Protein AF-0000000071012163 (afdb_homodimer)

Organism: NCBI:txid2759526

InterPro domains:
  IPR011033 PRC-barrel-like superfamily [SSF50346] (72-168)
  IPR027275 PRC-barrel domain [PF05239] (82-131)

Structure (mmCIF, N/CA/C/O backbone):
data_AF-0000000071012163-model_v1
#
loop_
_entity.id
_entity.type
_entity.pdbx_description
1 polymer 'PRC-barrel domain-containing protein'
#
loop_
_atom_site.group_PDB
_atom_site.id
_atom_site.type_symbol
_atom_site.label_atom_id
_atom_site.label_alt_id
_atom_site.label_comp_id
_atom_site.label_asym_id
_atom_site.label_entity_id
_atom_site.label_seq_id
_atom_site.pdbx_PDB_ins_code
_atom_site.Cartn_x
_atom_site.Cartn_y
_atom_site.Cartn_z
_atom_site.occupancy
_atom_site.B_iso_or_equiv
_atom_site.auth_seq_id
_atom_site.auth_comp_id
_atom_site.auth_asym_id
_atom_site.auth_atom_id
_atom_site.pdbx_PDB_model_num
ATOM 1 N N . MET A 1 1 ? 13.648 -5.52 -8.547 1 21.72 1 MET A N 1
ATOM 2 C CA . MET A 1 1 ? 12.43 -5.613 -9.336 1 21.72 1 MET A CA 1
ATOM 3 C C . MET A 1 1 ? 11.203 -5.289 -8.492 1 21.72 1 MET A C 1
ATOM 5 O O . MET A 1 1 ? 10.836 -6.059 -7.602 1 21.72 1 MET A O 1
ATOM 9 N N . THR A 1 2 ? 11.094 -4.09 -8.039 1 30.61 2 THR A N 1
ATOM 10 C CA . THR A 1 2 ? 9.906 -3.637 -7.324 1 30.61 2 THR A CA 1
ATOM 11 C C . THR A 1 2 ? 8.648 -4.27 -7.91 1 30.61 2 THR A C 1
ATOM 13 O O . THR A 1 2 ? 8.516 -4.379 -9.133 1 30.61 2 THR A O 1
ATOM 16 N N . ALA A 1 3 ? 8.109 -5.164 -7.426 1 34.97 3 ALA A N 1
ATOM 17 C CA . ALA A 1 3 ? 6.906 -5.738 -8.023 1 34.97 3 ALA A CA 1
ATOM 18 C C . ALA A 1 3 ? 6.246 -4.746 -8.984 1 34.97 3 ALA A C 1
ATOM 20 O O . ALA A 1 3 ? 6.008 -3.592 -8.617 1 34.97 3 ALA A O 1
ATOM 21 N N . ALA A 1 4 ? 6.504 -4.867 -10.172 1 38.09 4 ALA A N 1
ATOM 22 C CA . ALA A 1 4 ? 5.895 -4.094 -11.25 1 38.09 4 ALA A CA 1
ATOM 23 C C . ALA A 1 4 ? 4.445 -3.748 -10.93 1 38.09 4 ALA A C 1
ATOM 25 O O . ALA A 1 4 ? 3.588 -4.633 -10.859 1 38.09 4 ALA A O 1
ATOM 26 N N . ASN A 1 5 ? 4.199 -2.975 -9.953 1 52.41 5 ASN A N 1
ATOM 27 C CA . ASN A 1 5 ? 2.863 -2.4 -9.852 1 52.41 5 ASN A CA 1
ATOM 28 C C . ASN A 1 5 ? 2.281 -2.096 -11.234 1 52.41 5 ASN A C 1
ATOM 30 O O . ASN A 1 5 ? 2.473 -1 -11.766 1 52.41 5 ASN A O 1
ATOM 34 N N . LEU A 1 6 ? 2.221 -3.141 -12.016 1 65.06 6 LEU A N 1
ATOM 35 C CA . LEU A 1 6 ? 1.687 -2.994 -13.367 1 65.06 6 LEU A CA 1
ATOM 36 C C . LEU A 1 6 ? 0.408 -2.164 -13.359 1 65.06 6 LEU A C 1
ATOM 38 O O . LEU A 1 6 ? -0.027 -1.676 -14.406 1 65.06 6 LEU A O 1
ATOM 42 N N . GLY A 1 7 ? -0.017 -1.893 -12.234 1 82.38 7 GLY A N 1
ATOM 43 C CA . GLY A 1 7 ? -1.269 -1.16 -12.125 1 82.38 7 GLY A CA 1
ATOM 44 C C . GLY A 1 7 ? -2.477 -2.064 -11.961 1 82.38 7 GLY A C 1
ATOM 45 O O . GLY A 1 7 ? -2.441 -3.23 -12.359 1 82.38 7 GLY A O 1
ATOM 46 N N . THR A 1 8 ? -3.375 -1.721 -11.391 1 90.62 8 THR A N 1
ATOM 47 C CA . THR A 1 8 ? -4.609 -2.42 -11.055 1 90.62 8 THR A CA 1
ATOM 48 C C . THR A 1 8 ? -5.254 -3.014 -12.305 1 90.62 8 THR A C 1
ATOM 50 O O . THR A 1 8 ? -5.539 -4.211 -12.352 1 90.62 8 THR A O 1
ATOM 53 N N . ARG A 1 9 ? -5.328 -2.379 -13.375 1 92.69 9 ARG A N 1
ATOM 54 C CA . ARG A 1 9 ? -6.074 -2.838 -14.547 1 92.69 9 ARG A CA 1
ATOM 55 C C . ARG A 1 9 ? -5.254 -3.836 -15.359 1 92.69 9 ARG A C 1
ATOM 57 O O . ARG A 1 9 ? -5.805 -4.797 -15.898 1 92.69 9 ARG A O 1
ATOM 64 N N . VAL A 1 10 ? -3.988 -3.623 -15.453 1 92.75 10 VAL A N 1
ATOM 65 C CA . VAL A 1 10 ? -3.127 -4.578 -16.141 1 92.75 10 VAL A CA 1
ATOM 66 C C . VAL A 1 10 ? -3.221 -5.941 -15.461 1 92.75 10 VAL A C 1
ATOM 68 O O . VAL A 1 10 ? -3.371 -6.969 -16.125 1 92.75 10 VAL A O 1
ATOM 71 N N . THR A 1 11 ? -3.18 -5.93 -14.18 1 93.56 11 THR A N 1
ATOM 72 C CA . THR A 1 11 ? -3.318 -7.168 -13.422 1 93.56 11 THR A CA 1
ATOM 73 C C . THR A 1 11 ? -4.66 -7.832 -13.711 1 93.56 11 THR A C 1
ATOM 75 O O . THR A 1 11 ? -4.727 -9.039 -13.945 1 93.56 11 THR A O 1
ATOM 78 N N . GLY A 1 12 ? -5.703 -7.074 -13.727 1 96.19 12 GLY A N 1
ATOM 79 C CA . GLY A 1 12 ? -7.023 -7.605 -14.023 1 96.19 12 GLY A CA 1
ATOM 80 C C . GLY A 1 12 ? -7.121 -8.227 -15.398 1 96.19 12 GLY A C 1
ATOM 81 O O . GLY A 1 12 ? -7.695 -9.305 -15.562 1 96.19 12 GLY A O 1
ATOM 82 N N . TRP A 1 13 ? -6.543 -7.609 -16.375 1 96.88 13 TRP A N 1
ATOM 83 C CA . TRP A 1 13 ? -6.57 -8.125 -17.734 1 96.88 13 TRP A CA 1
ATOM 84 C C . TRP A 1 13 ? -5.75 -9.406 -17.844 1 96.88 13 TRP A C 1
ATOM 86 O O . TRP A 1 13 ? -6.055 -10.281 -18.656 1 96.88 13 TRP A O 1
ATOM 96 N N . GLY A 1 14 ? -4.715 -9.492 -17.031 1 97 14 GLY A N 1
ATOM 97 C CA . GLY A 1 14 ? -4.031 -10.773 -16.938 1 97 14 GLY A CA 1
ATOM 98 C C . GLY A 1 14 ? -4.953 -11.922 -16.578 1 97 14 GLY A C 1
ATOM 99 O O . GLY A 1 14 ? -4.91 -12.977 -17.203 1 97 14 GLY A O 1
ATOM 100 N N . PHE A 1 15 ? -5.785 -11.703 -15.672 1 97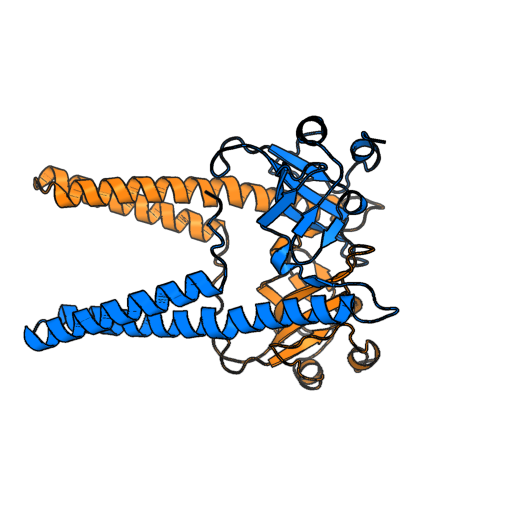.44 15 PHE A N 1
ATOM 101 C CA . PHE A 1 15 ? -6.727 -12.727 -15.242 1 97.44 15 PHE A CA 1
ATOM 102 C C . PHE A 1 15 ? -7.711 -13.055 -16.359 1 97.44 15 PHE A C 1
ATOM 104 O O . PHE A 1 15 ? -8.148 -14.203 -16.484 1 97.44 15 PHE A O 1
ATOM 111 N N . VAL A 1 16 ? -8.047 -12.047 -17.141 1 98.25 16 VAL A N 1
ATOM 112 C CA . VAL A 1 16 ? -8.93 -12.297 -18.281 1 98.25 16 VAL A CA 1
ATOM 113 C C . VAL A 1 16 ? -8.25 -13.258 -19.266 1 98.25 16 VAL A C 1
ATOM 115 O O . VAL A 1 16 ? -8.859 -14.234 -19.703 1 98.25 16 VAL A O 1
ATOM 118 N N . VAL A 1 17 ? -7.004 -13.039 -19.609 1 98.25 17 VAL A N 1
ATOM 119 C CA . VAL A 1 17 ? -6.246 -13.891 -20.516 1 98.25 17 VAL A CA 1
ATOM 120 C C . VAL A 1 17 ? -6.156 -15.305 -19.953 1 98.25 17 VAL A C 1
ATOM 122 O O . VAL A 1 17 ? -6.363 -16.281 -20.672 1 98.25 17 VAL A O 1
ATOM 125 N N . PHE A 1 18 ? -5.91 -15.398 -18.656 1 97.75 18 PHE A N 1
ATOM 126 C CA . PHE A 1 18 ? -5.812 -16.703 -18 1 97.75 18 PHE A CA 1
ATOM 127 C C . PHE A 1 18 ? -7.148 -17.438 -18.062 1 97.75 18 PHE A C 1
ATOM 129 O O . PHE A 1 18 ? -7.188 -18.656 -18.172 1 97.75 18 PHE A O 1
ATOM 136 N N . THR A 1 19 ? -8.172 -16.75 -17.906 1 98.31 19 THR A N 1
ATOM 137 C CA . THR A 1 19 ? -9.5 -17.328 -17.984 1 98.31 19 THR A CA 1
ATOM 138 C C . THR A 1 19 ? -9.758 -17.922 -19.375 1 98.31 19 THR A C 1
ATOM 140 O O . THR A 1 19 ? -10.25 -19.047 -19.484 1 98.31 19 THR A O 1
ATOM 143 N N . ILE A 1 20 ? -9.414 -17.172 -20.406 1 98.19 20 ILE A N 1
ATOM 144 C CA . ILE A 1 20 ? -9.555 -17.656 -21.781 1 98.19 20 ILE A CA 1
ATOM 145 C C . ILE A 1 20 ? -8.75 -18.953 -21.953 1 98.19 20 ILE A C 1
ATOM 147 O O . ILE A 1 20 ? -9.242 -19.922 -22.516 1 98.19 20 ILE A O 1
ATOM 151 N N . GLY A 1 21 ? -7.59 -18.922 -21.359 1 98 21 GLY A N 1
ATOM 152 C CA . GLY A 1 21 ? -6.754 -20.109 -21.422 1 98 21 GLY A CA 1
ATOM 153 C C . GLY A 1 21 ? -7.375 -21.312 -20.719 1 98 21 GLY A C 1
ATOM 154 O O . GLY A 1 21 ? -7.398 -22.406 -21.281 1 98 21 GLY A O 1
ATOM 155 N N . SER A 1 22 ? -7.855 -21.062 -19.531 1 98.38 22 SER A N 1
ATOM 156 C CA . SER A 1 22 ? -8.406 -22.172 -18.766 1 98.38 22 SER A CA 1
ATOM 157 C C . SER A 1 22 ? -9.672 -22.719 -19.422 1 98.38 22 SER A C 1
ATOM 159 O O . SER A 1 22 ? -9.945 -23.922 -19.344 1 98.38 22 SER A O 1
ATOM 161 N N . ILE A 1 23 ? -10.414 -21.938 -20.031 1 98.12 23 ILE A N 1
ATOM 162 C CA . ILE A 1 23 ? -11.602 -22.391 -20.75 1 98.12 23 ILE A CA 1
ATOM 163 C C . ILE A 1 23 ? -11.188 -23.219 -21.969 1 98.12 23 ILE A C 1
ATOM 165 O O . ILE A 1 23 ? -11.781 -24.281 -22.234 1 98.12 23 ILE A O 1
ATOM 169 N N . ALA A 1 24 ? -10.148 -22.766 -22.719 1 98.19 24 ALA A N 1
ATOM 170 C CA . ALA A 1 24 ? -9.633 -23.516 -23.859 1 98.19 24 ALA A CA 1
ATOM 171 C C . ALA A 1 24 ? -9.164 -24.906 -23.422 1 98.19 24 ALA A C 1
ATOM 173 O O . ALA A 1 24 ? -9.5 -25.906 -24.062 1 98.19 24 ALA A O 1
ATOM 174 N N . TRP A 1 25 ? -8.516 -24.938 -22.266 1 97.75 25 TRP A N 1
ATOM 175 C CA . TRP A 1 25 ? -8.008 -26.219 -21.781 1 97.75 25 TRP A CA 1
ATOM 176 C C . TRP A 1 25 ? -9.141 -27.094 -21.281 1 97.75 25 TRP A C 1
ATOM 178 O O . TRP A 1 25 ? -9.07 -28.328 -21.375 1 97.75 25 TRP A O 1
ATOM 188 N N . SER A 1 26 ? -10.148 -26.516 -20.781 1 97.75 26 SER A N 1
ATOM 189 C CA . SER A 1 26 ? -11.312 -27.297 -20.375 1 97.75 26 SER A CA 1
ATOM 190 C C . SER A 1 26 ? -11.984 -27.969 -21.562 1 97.75 26 SER A C 1
ATOM 192 O O . SER A 1 26 ? -12.438 -29.109 -21.469 1 97.75 26 SER A O 1
ATOM 194 N N . THR A 1 27 ? -12 -27.297 -22.688 1 97.44 27 THR A N 1
ATOM 195 C CA . THR A 1 27 ? -12.562 -27.859 -23.922 1 97.44 27 THR A CA 1
ATOM 196 C C . THR A 1 27 ? -11.75 -29.062 -24.375 1 97.44 27 THR A C 1
ATOM 198 O O . THR A 1 27 ? -12.32 -30.094 -24.75 1 97.44 27 THR A O 1
ATOM 201 N N . VAL A 1 28 ? -10.477 -28.922 -24.281 1 97.56 28 VAL A N 1
ATOM 202 C CA . VAL A 1 28 ? -9.594 -30.047 -24.625 1 97.56 28 VAL A CA 1
ATOM 203 C C . VAL A 1 28 ? -9.875 -31.219 -23.688 1 97.56 28 VAL A C 1
ATOM 205 O O . VAL A 1 28 ? -9.953 -32.375 -24.141 1 97.56 28 VAL A O 1
ATOM 208 N N . ALA A 1 29 ? -10.039 -30.875 -22.422 1 98.19 29 ALA A N 1
ATOM 209 C CA . ALA A 1 29 ? -10.258 -31.922 -21.422 1 98.19 29 ALA A CA 1
ATOM 210 C C . ALA A 1 29 ? -11.547 -32.688 -21.703 1 98.19 29 ALA A C 1
ATOM 212 O O . ALA A 1 29 ? -11.578 -33.906 -21.609 1 98.19 29 ALA A O 1
ATOM 213 N N . ILE A 1 30 ? -12.555 -32.031 -22.047 1 97.31 30 ILE A N 1
ATOM 214 C CA . ILE A 1 30 ? -13.836 -32.625 -22.359 1 97.31 30 ILE A CA 1
ATOM 215 C C . ILE A 1 30 ? -13.711 -33.531 -23.594 1 97.31 30 ILE A C 1
ATOM 217 O O . ILE A 1 30 ? -14.164 -34.656 -23.594 1 97.31 30 ILE A O 1
ATOM 221 N N . SER A 1 31 ? -12.977 -33 -24.594 1 97.56 31 SER A N 1
ATOM 222 C CA . SER A 1 31 ? -12.852 -33.719 -25.859 1 97.56 31 SER A CA 1
ATOM 223 C C . SER A 1 31 ? -11.969 -34.938 -25.719 1 97.56 31 SER A C 1
ATOM 225 O O . SER A 1 31 ? -12.133 -35.906 -26.453 1 97.56 31 SER A O 1
ATOM 227 N N . THR A 1 32 ? -11.117 -34.938 -24.672 1 97.38 32 THR A N 1
ATOM 228 C CA . THR A 1 32 ? -10.164 -36.031 -24.531 1 97.38 32 THR A CA 1
ATOM 229 C C . THR A 1 32 ? -10.516 -36.906 -23.328 1 97.38 32 THR A C 1
ATOM 231 O O . THR A 1 32 ? -9.836 -37.906 -23.062 1 97.38 32 THR A O 1
ATOM 234 N N . GLY A 1 33 ? -11.469 -36.531 -22.578 1 96.81 33 GLY A N 1
ATOM 235 C CA . GLY A 1 33 ? -11.945 -37.312 -21.453 1 96.81 33 GLY A CA 1
ATOM 236 C C . GLY A 1 33 ? -11.016 -37.281 -20.25 1 96.81 33 GLY A C 1
ATOM 237 O O . GLY A 1 33 ? -10.953 -38.219 -19.469 1 96.81 33 GLY A O 1
ATOM 238 N N . GLN A 1 34 ? -10.25 -36.25 -20.172 1 96.88 34 GLN A N 1
ATOM 239 C CA . GLN A 1 34 ? -9.297 -36.094 -19.078 1 96.88 34 GLN A CA 1
ATOM 240 C C . GLN A 1 34 ? -9.922 -35.344 -17.906 1 96.88 34 GLN A C 1
ATOM 242 O O . GLN A 1 34 ? -9.93 -34.125 -17.875 1 96.88 34 GLN A O 1
ATOM 247 N N . SER A 1 35 ? -10.328 -36.031 -16.891 1 96.44 35 SER A N 1
ATOM 248 C CA . SER A 1 35 ? -11.078 -35.469 -15.773 1 96.44 35 SER A CA 1
ATOM 249 C C . SER A 1 35 ? -10.18 -34.594 -14.906 1 96.44 35 SER A C 1
ATOM 251 O O . SER A 1 35 ? -10.609 -33.531 -14.438 1 96.44 35 SER A O 1
ATOM 253 N N . ASN A 1 36 ? -8.984 -35.062 -14.711 1 95.94 36 ASN A N 1
ATOM 254 C CA . ASN A 1 36 ? -8.086 -34.281 -13.891 1 95.94 36 ASN A CA 1
ATOM 255 C C . ASN A 1 36 ? -7.805 -32.906 -14.516 1 95.94 36 ASN A C 1
ATOM 257 O O . ASN A 1 36 ? -7.777 -31.891 -13.82 1 95.94 36 ASN A O 1
ATOM 261 N N . LEU A 1 37 ? -7.734 -32.844 -15.836 1 94.81 37 LEU A N 1
ATOM 262 C CA . LEU A 1 37 ? -7.508 -31.609 -16.562 1 94.81 37 LEU A CA 1
ATOM 263 C C . LEU A 1 37 ? -8.727 -30.703 -16.484 1 94.81 37 LEU A C 1
ATOM 265 O O . LEU A 1 37 ? -8.594 -29.484 -16.344 1 94.81 37 LEU A O 1
ATOM 269 N N . LEU A 1 38 ? -9.82 -31.266 -16.453 1 97.19 38 LEU A N 1
ATOM 270 C CA . LEU A 1 38 ? -11.062 -30.516 -16.406 1 97.19 38 LEU A CA 1
ATOM 271 C C . LEU A 1 38 ? -11.242 -29.844 -15.039 1 97.19 38 LEU A C 1
ATOM 273 O O . LEU A 1 38 ? -11.57 -28.656 -14.961 1 97.19 38 LEU A O 1
ATOM 277 N N . TRP A 1 39 ? -10.984 -30.641 -13.984 1 97.44 39 TRP A N 1
ATOM 278 C CA . TRP A 1 39 ? -11.148 -30.094 -12.641 1 97.44 39 TRP A CA 1
ATOM 279 C C . TRP A 1 39 ? -10.109 -29.016 -12.359 1 97.44 39 TRP A C 1
ATOM 281 O O . TRP A 1 39 ? -10.422 -28 -11.742 1 97.44 39 TRP A O 1
ATOM 291 N N . ALA A 1 40 ? -8.914 -29.203 -12.867 1 96.5 40 ALA A N 1
ATOM 292 C CA . ALA A 1 40 ? -7.855 -28.219 -12.648 1 96.5 40 ALA A CA 1
ATOM 293 C C . ALA A 1 40 ? -8.188 -26.906 -13.328 1 96.5 40 ALA A C 1
ATOM 295 O O . ALA A 1 40 ? -8.031 -25.828 -12.742 1 96.5 40 ALA A O 1
ATOM 296 N N . ASN A 1 41 ? -8.734 -27.078 -14.461 1 97.88 41 ASN A N 1
ATOM 297 C CA . ASN A 1 41 ? -8.992 -25.859 -15.211 1 97.88 41 ASN A CA 1
ATOM 298 C C . ASN A 1 41 ? -10.312 -25.203 -14.797 1 97.88 41 ASN A C 1
ATOM 300 O O . ASN A 1 41 ? -10.477 -24 -14.914 1 97.88 41 ASN A O 1
ATOM 304 N N . GLY A 1 42 ? -11.211 -26.031 -14.281 1 97.94 42 GLY A N 1
ATOM 305 C CA . GLY A 1 42 ? -12.383 -25.469 -13.641 1 97.94 42 GLY A CA 1
ATOM 306 C C . GLY A 1 42 ? -12.047 -24.625 -12.43 1 97.94 42 GLY A C 1
ATOM 307 O O . GLY A 1 42 ? -12.555 -23.5 -12.281 1 97.94 42 GLY A O 1
ATOM 308 N N . PHE A 1 43 ? -11.195 -25.172 -11.656 1 98.12 43 PHE A N 1
ATOM 309 C CA . PHE A 1 43 ? -10.75 -24.453 -10.469 1 98.12 43 PHE A CA 1
ATOM 310 C C . PHE A 1 43 ? -10.023 -23.172 -10.852 1 98.12 43 PHE A C 1
ATOM 312 O O . PHE A 1 43 ? -10.289 -22.109 -10.289 1 98.12 43 PHE A O 1
ATOM 319 N N . LEU A 1 44 ? -9.211 -23.25 -11.875 1 97.62 44 LEU A N 1
ATOM 320 C CA . LEU A 1 44 ? -8.461 -22.078 -12.328 1 97.62 44 LEU A CA 1
ATOM 321 C C . LEU A 1 44 ? -9.391 -21.016 -12.875 1 97.62 44 LEU A C 1
ATOM 323 O O . LEU A 1 44 ? -9.164 -19.812 -12.672 1 97.62 44 LEU A O 1
ATOM 327 N N . THR A 1 45 ? -10.367 -21.469 -13.562 1 98.31 45 THR A N 1
ATOM 328 C CA . THR A 1 45 ? -11.344 -20.531 -14.094 1 98.31 45 THR A CA 1
ATOM 329 C C . THR A 1 45 ? -12.023 -19.75 -12.969 1 98.31 45 THR A C 1
ATOM 331 O O . THR A 1 45 ? -12.172 -18.531 -13.039 1 98.31 45 THR A O 1
ATOM 334 N N . LEU A 1 46 ? -12.367 -20.531 -11.898 1 97.69 46 LEU A N 1
ATOM 335 C CA . LEU A 1 46 ? -13.023 -19.906 -10.758 1 97.69 46 LEU A CA 1
ATOM 336 C C . LEU A 1 46 ? -12.094 -18.891 -10.102 1 97.69 46 LEU A C 1
ATOM 338 O O . LEU A 1 46 ? -12.508 -17.75 -9.82 1 97.69 46 LEU A O 1
ATOM 342 N N . VAL A 1 47 ? -10.898 -19.219 -9.906 1 97.31 47 VAL A N 1
ATOM 343 C CA . VAL A 1 47 ? -9.914 -18.344 -9.289 1 97.31 47 VAL A CA 1
ATOM 344 C C . VAL A 1 47 ? -9.719 -17.094 -10.156 1 97.31 47 VAL A C 1
ATOM 346 O O . VAL A 1 47 ? -9.633 -15.977 -9.641 1 97.31 47 VAL A O 1
ATOM 349 N N . ASN A 1 48 ? -9.719 -17.328 -11.438 1 97.75 48 ASN A N 1
ATOM 350 C CA . ASN A 1 48 ? -9.516 -16.219 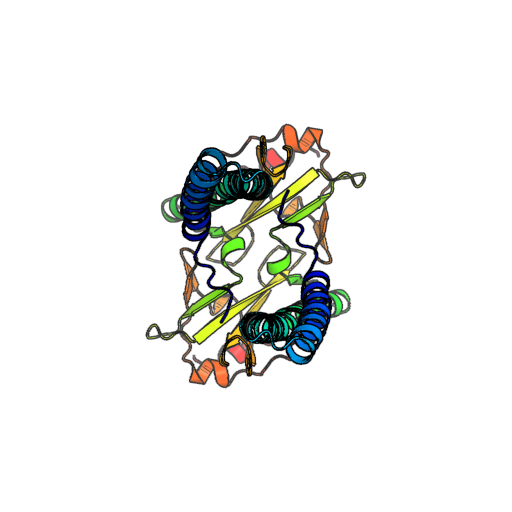-12.352 1 97.75 48 ASN A CA 1
ATOM 351 C C . ASN A 1 48 ? -10.703 -15.258 -12.336 1 97.75 48 ASN A C 1
ATOM 353 O O . ASN A 1 48 ? -10.523 -14.039 -12.43 1 97.75 48 ASN A O 1
ATOM 357 N N . LEU A 1 49 ? -11.852 -15.773 -12.211 1 97.31 49 LEU A N 1
ATOM 358 C CA . LEU A 1 49 ? -13.031 -14.914 -12.156 1 97.31 49 LEU A CA 1
ATOM 359 C C . LEU A 1 49 ? -13.016 -14.055 -10.891 1 97.31 49 LEU A C 1
ATOM 361 O O . LEU A 1 49 ? -13.406 -12.891 -10.93 1 97.31 49 LEU A O 1
ATOM 365 N N . ILE A 1 50 ? -12.578 -14.625 -9.828 1 95.62 50 ILE A N 1
ATOM 366 C CA . ILE A 1 50 ? -12.414 -13.875 -8.594 1 95.62 50 ILE A CA 1
ATOM 367 C C . ILE A 1 50 ? -11.367 -12.773 -8.797 1 95.62 50 ILE A C 1
ATOM 369 O O . ILE A 1 50 ? -11.562 -11.633 -8.359 1 95.62 50 ILE A O 1
ATOM 373 N N . GLY A 1 51 ? -10.312 -13.117 -9.508 1 95.88 51 GLY A N 1
ATOM 374 C CA . GLY A 1 51 ? -9.297 -12.133 -9.836 1 95.88 51 GLY A CA 1
ATOM 375 C C . GLY A 1 51 ? -9.82 -10.977 -10.672 1 95.88 51 GLY A C 1
ATOM 376 O O . GLY A 1 51 ? -9.516 -9.82 -10.398 1 95.88 51 GLY A O 1
ATOM 377 N N . ILE A 1 52 ? -10.609 -11.344 -11.641 1 96.44 52 ILE A N 1
ATOM 378 C CA . ILE A 1 52 ? -11.195 -10.328 -12.508 1 96.44 52 ILE A CA 1
ATOM 379 C C . ILE A 1 52 ? -12.078 -9.391 -11.688 1 96.44 52 ILE A C 1
ATOM 381 O O . ILE A 1 52 ? -11.977 -8.172 -11.805 1 96.44 52 ILE A O 1
ATOM 385 N N . TRP A 1 53 ? -12.906 -9.922 -10.875 1 95.44 53 TRP A N 1
ATOM 386 C CA . TRP A 1 53 ? -13.781 -9.125 -10.016 1 95.44 53 TRP A CA 1
ATOM 387 C C . TRP A 1 53 ? -12.961 -8.227 -9.094 1 95.44 53 TRP A C 1
ATOM 389 O O . TRP A 1 53 ? -13.25 -7.035 -8.961 1 95.44 53 TRP A O 1
ATOM 399 N N . ARG A 1 54 ? -11.945 -8.703 -8.5 1 94.31 54 ARG A N 1
ATOM 400 C CA . ARG A 1 54 ? -11.125 -7.957 -7.555 1 94.31 54 ARG A CA 1
ATOM 401 C C . ARG A 1 54 ? -10.414 -6.793 -8.242 1 94.31 54 ARG A C 1
ATOM 403 O O . ARG A 1 54 ? -10.516 -5.648 -7.793 1 94.31 54 ARG A O 1
ATOM 410 N N . TRP A 1 55 ? -9.836 -7.109 -9.352 1 95.38 55 TRP A N 1
ATOM 411 C CA . TRP A 1 55 ? -8.906 -6.133 -9.922 1 95.38 55 TRP A CA 1
ATOM 412 C C . TRP A 1 55 ? -9.641 -5.188 -10.867 1 95.38 55 TRP A C 1
ATOM 414 O O . TRP A 1 55 ? -9.406 -3.975 -10.844 1 95.38 55 TRP A O 1
ATOM 424 N N . LEU A 1 56 ? -10.531 -5.688 -11.656 1 95.12 56 LEU A N 1
ATOM 425 C CA . LEU A 1 56 ? -11.227 -4.848 -12.625 1 95.12 56 LEU A CA 1
ATOM 426 C C . LEU A 1 56 ? -12.531 -4.312 -12.039 1 95.12 56 LEU A C 1
ATOM 428 O O . LEU A 1 56 ? -13.18 -3.459 -12.648 1 95.12 56 LEU A O 1
ATOM 432 N N . GLY A 1 57 ? -12.922 -4.754 -10.875 1 93.81 57 GLY A N 1
ATOM 433 C CA . GLY A 1 57 ? -14.102 -4.277 -10.18 1 93.81 57 GLY A CA 1
ATOM 434 C C . GLY A 1 57 ? -13.781 -3.457 -8.945 1 93.81 57 GLY A C 1
ATOM 435 O O . GLY A 1 57 ? -13.68 -2.23 -9.016 1 93.81 57 GLY A O 1
ATOM 436 N N . ARG A 1 58 ? -13.352 -4.164 -7.902 1 93.94 58 ARG A N 1
ATOM 437 C CA . ARG A 1 58 ? -13.188 -3.529 -6.602 1 93.94 58 ARG A CA 1
ATOM 438 C C . ARG A 1 58 ? -12.023 -2.545 -6.613 1 93.94 58 ARG A C 1
ATOM 440 O O . ARG A 1 58 ? -12.203 -1.359 -6.328 1 93.94 58 ARG A O 1
ATOM 447 N N . GLN A 1 59 ? -10.898 -3.027 -6.996 1 93.75 59 GLN A N 1
ATOM 448 C CA . GLN A 1 59 ? -9.695 -2.201 -6.953 1 93.75 59 GLN A CA 1
ATOM 449 C C . GLN A 1 59 ? -9.773 -1.063 -7.969 1 93.75 59 GLN A C 1
ATOM 451 O O . GLN A 1 59 ? -9.359 0.062 -7.68 1 93.75 59 GLN A O 1
ATOM 456 N N . ALA A 1 60 ? -10.242 -1.368 -9.109 1 93.88 60 ALA A N 1
ATOM 457 C CA . ALA A 1 60 ? -10.391 -0.344 -10.141 1 93.88 60 ALA A CA 1
ATOM 458 C C . ALA A 1 60 ? -11.328 0.768 -9.672 1 93.88 60 ALA A C 1
ATOM 460 O O . ALA A 1 60 ? -11.062 1.949 -9.914 1 93.88 60 ALA A O 1
ATOM 461 N N . LYS A 1 61 ? -12.383 0.385 -9 1 94.31 61 LYS A N 1
ATOM 462 C CA . LYS A 1 61 ? -13.344 1.373 -8.516 1 94.31 61 LYS A CA 1
ATOM 463 C C . LYS A 1 61 ? -12.711 2.266 -7.449 1 94.31 61 LYS A C 1
ATOM 465 O O . LYS A 1 61 ? -12.953 3.475 -7.426 1 94.31 61 LYS A O 1
ATOM 470 N N . HIS A 1 62 ? -11.922 1.643 -6.523 1 95.06 62 HIS A N 1
ATOM 471 C CA . HIS A 1 62 ? -11.203 2.436 -5.531 1 95.06 62 HIS A CA 1
ATOM 472 C C . HIS A 1 62 ? -10.266 3.436 -6.199 1 95.06 62 HIS A C 1
ATOM 474 O O . HIS A 1 62 ? -10.18 4.59 -5.777 1 95.06 62 HIS A O 1
ATOM 480 N N . GLU A 1 63 ? -9.562 2.969 -7.223 1 93.69 63 GLU A N 1
ATOM 481 C CA . GLU A 1 63 ? -8.648 3.84 -7.961 1 93.69 63 GLU A CA 1
ATOM 482 C C . GLU A 1 63 ? -9.406 4.969 -8.656 1 93.69 63 GLU A C 1
ATOM 484 O O . GLU A 1 63 ? -8.953 6.117 -8.648 1 93.69 63 GLU A O 1
ATOM 489 N N . ASP A 1 64 ? -10.547 4.656 -9.25 1 94.94 64 ASP A N 1
ATOM 490 C CA . ASP A 1 64 ? -11.375 5.672 -9.898 1 94.94 64 ASP A CA 1
ATOM 491 C C . ASP A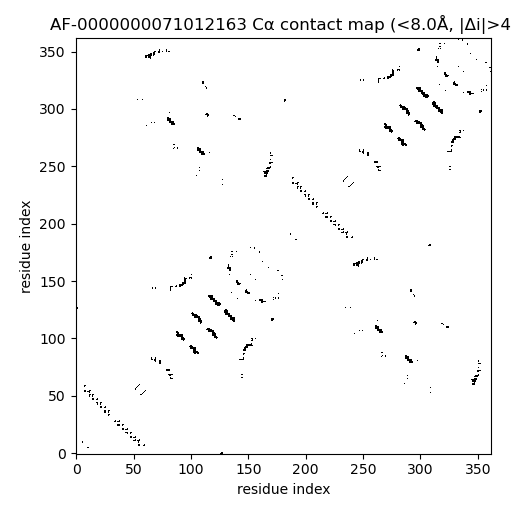 1 64 ? -11.867 6.703 -8.883 1 94.94 64 ASP A C 1
ATOM 493 O O . ASP A 1 64 ? -11.914 7.898 -9.18 1 94.94 64 ASP A O 1
ATOM 497 N N . GLY A 1 65 ? -12.25 6.242 -7.723 1 96.44 65 GLY A N 1
ATOM 498 C CA . GLY A 1 65 ? -12.641 7.152 -6.66 1 96.44 65 GLY A CA 1
ATOM 499 C C . GLY A 1 65 ? -11.523 8.094 -6.234 1 96.44 65 GLY A C 1
ATOM 500 O O . GLY A 1 65 ? -11.742 9.297 -6.105 1 96.44 65 GLY A O 1
ATOM 501 N N . ARG A 1 66 ? -10.391 7.516 -6.035 1 94.94 66 ARG A N 1
ATOM 502 C CA . ARG A 1 66 ? -9.211 8.297 -5.688 1 94.94 66 ARG A CA 1
ATOM 503 C C . ARG A 1 66 ? -8.93 9.367 -6.742 1 94.94 66 ARG A C 1
ATOM 505 O O . ARG A 1 66 ? -8.719 10.531 -6.41 1 94.94 66 ARG A O 1
ATOM 512 N N . ASP A 1 67 ? -8.945 8.953 -8 1 93.81 67 ASP A N 1
ATOM 513 C CA . ASP A 1 67 ? -8.68 9.859 -9.117 1 93.81 67 ASP A CA 1
ATOM 514 C C . ASP A 1 67 ? -9.734 10.961 -9.195 1 93.81 67 ASP A C 1
ATOM 516 O O . ASP A 1 67 ? -9.414 12.117 -9.492 1 93.81 67 ASP A O 1
ATOM 520 N N . ALA A 1 68 ? -10.93 10.594 -8.938 1 95.62 68 ALA A N 1
ATOM 521 C CA . ALA A 1 68 ? -12.016 11.57 -8.961 1 95.62 68 ALA A CA 1
ATOM 522 C C . ALA A 1 68 ? -11.812 12.633 -7.887 1 95.62 68 ALA A C 1
ATOM 524 O O . ALA A 1 68 ? -11.945 13.828 -8.164 1 95.62 68 ALA A O 1
ATOM 525 N N . ALA A 1 69 ? -11.492 12.203 -6.715 1 96.31 69 ALA A N 1
ATOM 526 C CA . ALA A 1 69 ? -11.258 13.156 -5.633 1 96.31 69 ALA A CA 1
ATOM 527 C C . ALA A 1 69 ? -10.141 14.133 -5.996 1 96.31 69 ALA A C 1
ATOM 529 O O . ALA A 1 69 ? -10.234 15.328 -5.711 1 96.31 69 ALA A O 1
ATOM 530 N N . THR A 1 70 ? -9.102 13.57 -6.57 1 94.75 70 THR A N 1
ATOM 531 C CA . THR A 1 70 ? -7.977 14.398 -6.996 1 94.75 70 THR A CA 1
ATOM 532 C C . THR A 1 70 ? -8.414 15.398 -8.062 1 94.75 70 THR A C 1
ATOM 534 O O . THR A 1 70 ? -8.109 16.594 -7.969 1 94.75 70 THR A O 1
ATOM 537 N N . ARG A 1 71 ? -9.133 14.945 -9.016 1 94.31 71 ARG A N 1
ATOM 538 C CA . ARG A 1 71 ? -9.602 15.797 -10.102 1 94.31 71 ARG A CA 1
ATOM 539 C C . ARG A 1 71 ? -10.578 16.844 -9.594 1 94.31 71 ARG A C 1
ATOM 541 O O . ARG A 1 71 ? -10.453 18.031 -9.914 1 94.31 71 ARG A O 1
ATOM 548 N N . TYR A 1 72 ? -11.539 16.406 -8.781 1 96.31 72 TYR A N 1
ATOM 549 C CA . TYR A 1 72 ? -12.547 17.328 -8.266 1 96.31 72 TYR A CA 1
ATOM 550 C C . TYR A 1 72 ? -11.914 18.391 -7.375 1 96.31 72 TYR A C 1
ATOM 552 O O . TYR A 1 72 ? -12.266 19.562 -7.457 1 96.31 72 TYR A O 1
ATOM 560 N N . SER A 1 73 ? -10.992 17.953 -6.566 1 95.94 73 SER A N 1
ATOM 561 C CA . SER A 1 73 ? -10.367 18.906 -5.656 1 95.94 73 SER A CA 1
ATOM 562 C C . SER A 1 73 ? -9.477 19.891 -6.41 1 95.94 73 SER A C 1
ATOM 564 O O . SER A 1 73 ? -9.391 21.062 -6.039 1 95.94 73 SER A O 1
ATOM 566 N N . ALA A 1 74 ? -8.797 19.516 -7.422 1 93.75 74 ALA A N 1
ATOM 567 C CA . ALA A 1 74 ? -7.961 20.391 -8.242 1 93.75 74 ALA A CA 1
ATOM 568 C C . ALA A 1 74 ? -8.805 21.422 -8.984 1 93.75 74 ALA A C 1
ATOM 570 O O . ALA A 1 74 ? -8.336 22.531 -9.25 1 93.75 74 ALA A O 1
ATOM 571 N N . ALA A 1 75 ? -10.031 21.062 -9.312 1 94.62 75 ALA A N 1
ATOM 572 C CA . ALA A 1 75 ? -10.906 21.922 -10.102 1 94.62 75 ALA A CA 1
ATOM 573 C C . ALA A 1 75 ? -11.688 22.875 -9.195 1 94.62 75 ALA A C 1
ATOM 575 O O . ALA A 1 75 ? -12.219 23.891 -9.664 1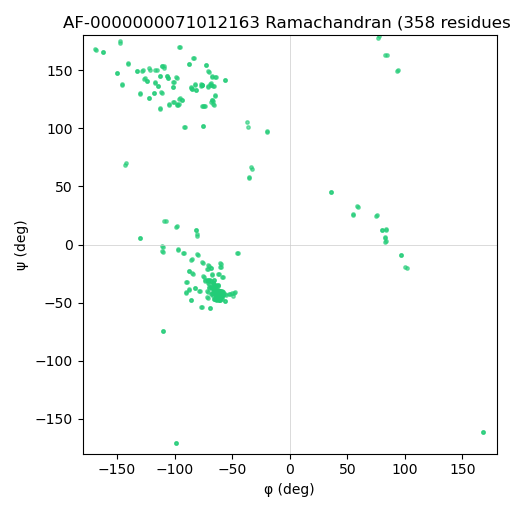 94.62 75 ALA A O 1
ATOM 576 N N . ALA A 1 76 ? -11.82 22.5 -7.969 1 94 76 ALA A N 1
ATOM 577 C CA . ALA A 1 76 ? -12.641 23.266 -7.047 1 94 76 ALA A CA 1
ATOM 578 C C . ALA A 1 76 ? -11.867 24.469 -6.492 1 94 76 ALA A C 1
ATOM 580 O O . ALA A 1 76 ? -10.703 24.344 -6.105 1 94 76 ALA A O 1
ATOM 581 N N . ALA A 1 77 ? -12.523 25.609 -6.516 1 91.5 77 ALA A N 1
ATOM 582 C CA . ALA A 1 77 ? -11.898 26.797 -5.941 1 91.5 77 ALA A CA 1
ATOM 583 C C . ALA A 1 77 ? -11.969 26.781 -4.418 1 91.5 77 ALA A C 1
ATOM 585 O O . ALA A 1 77 ? -12.984 26.391 -3.844 1 91.5 77 ALA A O 1
ATOM 586 N N . GLY A 1 78 ? -10.914 27.156 -3.752 1 92 78 GLY A N 1
ATOM 587 C CA . GLY A 1 78 ? -10.906 27.328 -2.309 1 92 78 GLY A CA 1
ATOM 588 C C . GLY A 1 78 ? -10.695 26.031 -1.555 1 92 78 GLY A C 1
ATOM 589 O O . GLY A 1 78 ? -10.875 25.969 -0.337 1 92 78 GLY A O 1
ATOM 590 N N . VAL A 1 79 ? -10.492 24.922 -2.314 1 92 79 VAL A N 1
ATOM 591 C CA . VAL A 1 79 ? -10.242 23.641 -1.661 1 92 79 VAL A CA 1
ATOM 592 C C . VAL A 1 79 ? -8.852 23.141 -2.029 1 92 79 VAL A C 1
ATOM 594 O O . VAL A 1 79 ? -8.406 23.281 -3.172 1 92 79 VAL A O 1
ATOM 597 N N . PRO A 1 80 ? -8.203 22.609 -1.072 1 93.62 80 PRO A N 1
ATOM 598 C CA . PRO A 1 80 ? -6.891 22.062 -1.41 1 93.62 80 PRO A CA 1
ATOM 599 C C . PRO A 1 80 ? -6.98 20.875 -2.377 1 93.62 80 PRO A C 1
ATOM 601 O O . PRO A 1 80 ? -7.934 20.094 -2.312 1 93.62 80 PRO A O 1
ATOM 604 N N . THR A 1 81 ? -6.012 20.812 -3.252 1 94.81 81 THR A N 1
ATOM 605 C CA . THR A 1 81 ? -5.926 19.641 -4.113 1 94.81 81 THR A CA 1
ATOM 606 C C . THR A 1 81 ? -5.547 18.406 -3.307 1 94.81 81 THR A C 1
ATOM 608 O O . THR A 1 81 ? -4.676 18.469 -2.438 1 94.81 81 THR A O 1
ATOM 611 N N . LEU A 1 82 ? -6.254 17.25 -3.623 1 95.88 82 LEU A N 1
ATOM 612 C CA . LEU A 1 82 ? -6.055 16.047 -2.838 1 95.88 82 LEU A CA 1
ATOM 613 C C . LEU A 1 82 ? -5.344 14.977 -3.66 1 95.88 82 LEU A C 1
ATOM 615 O O . LEU A 1 82 ? -5.414 14.984 -4.891 1 95.88 82 LEU A O 1
ATOM 619 N N . PHE A 1 83 ? -4.656 14.109 -3.012 1 93.56 83 PHE A N 1
ATOM 620 C CA . PHE A 1 83 ? -4.148 12.875 -3.592 1 93.56 83 PHE A CA 1
ATOM 621 C C . PHE A 1 83 ? -4.277 11.719 -2.605 1 93.56 83 PHE A C 1
ATOM 623 O O . PHE A 1 83 ? -4.375 11.938 -1.396 1 93.56 83 PHE A O 1
ATOM 630 N N . GLY A 1 84 ? -4.332 10.516 -3.055 1 94.56 84 GLY A N 1
ATOM 631 C CA . GLY A 1 84 ? -4.527 9.344 -2.215 1 94.56 84 GLY A CA 1
ATOM 632 C C . GLY A 1 84 ? -3.23 8.797 -1.643 1 94.56 84 GLY A C 1
ATOM 633 O O . GLY A 1 84 ? -2.258 8.602 -2.375 1 94.56 84 GLY A O 1
ATOM 634 N N . VAL A 1 85 ? -3.254 8.477 -0.366 1 93.62 85 VAL A N 1
ATOM 635 C CA . VAL A 1 85 ? -2.066 7.953 0.299 1 93.62 85 VAL A CA 1
ATOM 636 C C . VAL A 1 85 ? -1.729 6.574 -0.258 1 93.62 85 VAL A C 1
ATOM 638 O O . VAL A 1 85 ? -0.569 6.152 -0.234 1 93.62 85 VAL A O 1
ATOM 641 N N . GLY A 1 86 ? -2.701 5.902 -0.754 1 90.75 86 GLY A N 1
ATOM 642 C CA . GLY A 1 86 ? -2.479 4.605 -1.374 1 90.75 86 GLY A CA 1
ATOM 643 C C . GLY A 1 86 ? -1.539 4.668 -2.562 1 90.75 86 GLY A C 1
ATOM 644 O O . GLY A 1 86 ? -0.97 3.648 -2.963 1 90.75 86 GLY A O 1
ATOM 645 N N . SER A 1 87 ? -1.355 5.809 -3.117 1 90.06 87 SER A N 1
ATOM 646 C CA . SER A 1 87 ? -0.482 5.969 -4.273 1 90.06 87 SER A CA 1
ATOM 647 C C . SER A 1 87 ? 0.909 6.438 -3.859 1 90.06 87 SER A C 1
ATOM 649 O O . SER A 1 87 ? 1.806 6.559 -4.695 1 90.06 87 SER A O 1
ATOM 651 N N . LEU A 1 88 ? 1.063 6.676 -2.629 1 92.31 88 LEU A N 1
ATOM 652 C CA . LEU A 1 88 ? 2.295 7.312 -2.174 1 92.31 88 LEU A CA 1
ATOM 653 C C . LEU A 1 88 ? 3.441 6.305 -2.131 1 92.31 88 LEU A C 1
ATOM 655 O O . LEU A 1 88 ? 4.516 6.559 -2.682 1 92.31 88 LEU A O 1
ATOM 659 N N . VAL A 1 89 ? 3.203 5.207 -1.428 1 92.5 89 VAL A N 1
ATOM 660 C CA . VAL A 1 89 ? 4.234 4.184 -1.315 1 92.5 89 VAL A CA 1
ATOM 661 C C . VAL A 1 89 ? 4.465 3.527 -2.676 1 92.5 89 VAL A C 1
ATOM 663 O O . VAL A 1 89 ? 3.512 3.09 -3.328 1 92.5 89 VAL A O 1
ATOM 666 N N . GLY A 1 90 ? 5.668 3.549 -3.113 1 90.69 90 GLY A N 1
ATOM 667 C CA . GLY A 1 90 ? 6.008 2.988 -4.414 1 90.69 90 GLY A CA 1
ATOM 668 C C . GLY A 1 90 ? 6.062 4.027 -5.516 1 90.69 90 GLY A C 1
ATOM 669 O O . GLY A 1 90 ? 6.516 3.742 -6.625 1 90.69 90 GLY A O 1
ATOM 670 N N . ALA A 1 91 ? 5.633 5.199 -5.223 1 92.19 91 ALA A N 1
ATOM 671 C CA . ALA A 1 91 ? 5.664 6.258 -6.227 1 92.19 91 ALA A CA 1
ATOM 672 C C . ALA A 1 91 ? 7.098 6.652 -6.562 1 92.19 91 ALA A C 1
ATOM 674 O O . ALA A 1 91 ? 7.965 6.68 -5.688 1 92.19 91 ALA A O 1
ATOM 675 N N . ALA A 1 92 ? 7.301 6.977 -7.82 1 93 92 ALA A N 1
ATOM 676 C CA . ALA A 1 92 ? 8.602 7.492 -8.234 1 93 92 ALA A CA 1
ATOM 677 C C . ALA A 1 92 ? 8.781 8.945 -7.797 1 93 92 ALA A C 1
ATOM 679 O O . ALA A 1 92 ? 7.836 9.742 -7.863 1 93 92 ALA A O 1
ATOM 680 N N . LEU A 1 93 ? 9.906 9.273 -7.316 1 96.19 93 LEU A N 1
ATOM 681 C CA . LEU A 1 93 ? 10.297 10.648 -7.047 1 96.19 93 LEU A CA 1
ATOM 682 C C . LEU A 1 93 ? 11.141 11.211 -8.188 1 96.19 93 LEU A C 1
ATOM 684 O O . LEU A 1 93 ? 12.18 10.648 -8.531 1 96.19 93 LEU A O 1
ATOM 688 N N . THR A 1 94 ? 10.672 12.227 -8.758 1 96.19 94 THR A N 1
ATOM 689 C CA . THR A 1 94 ? 11.391 12.859 -9.859 1 96.19 94 THR A CA 1
ATOM 690 C C . THR A 1 94 ? 12.039 14.164 -9.414 1 96.19 94 THR A C 1
ATOM 692 O O . THR A 1 94 ? 11.453 14.914 -8.625 1 96.19 94 THR A O 1
ATOM 695 N N . GLY A 1 95 ? 13.203 14.422 -9.938 1 96 95 GLY A N 1
ATOM 696 C CA . GLY A 1 95 ? 13.953 15.617 -9.57 1 96 95 GLY A CA 1
ATOM 697 C C . GLY A 1 95 ? 13.805 16.75 -10.562 1 96 95 GLY A C 1
ATOM 698 O O . GLY A 1 95 ? 12.82 16.797 -11.312 1 96 95 GLY A O 1
ATOM 699 N N . ARG A 1 96 ? 14.609 17.906 -10.477 1 90.44 96 ARG A N 1
ATOM 700 C CA . ARG A 1 96 ? 14.578 19.156 -11.227 1 90.44 96 ARG A CA 1
ATOM 701 C C . ARG A 1 96 ? 14.508 18.891 -12.727 1 90.44 96 ARG A C 1
ATOM 703 O O . ARG A 1 96 ? 13.734 19.531 -13.438 1 90.44 96 ARG A O 1
ATOM 710 N N . ASP A 1 97 ? 15.141 18.016 -13.422 1 87.06 97 ASP A N 1
ATOM 711 C CA . ASP A 1 97 ? 15.18 17.797 -14.867 1 87.06 97 ASP A CA 1
ATOM 712 C C . ASP A 1 97 ? 14.414 16.547 -15.25 1 87.06 97 ASP A C 1
ATOM 714 O O . ASP A 1 97 ? 14.672 15.945 -16.297 1 87.06 97 ASP A O 1
ATOM 718 N N . GLY A 1 98 ? 13.594 16.188 -14.367 1 90.69 98 GLY A N 1
ATOM 719 C CA . GLY A 1 98 ? 12.781 15.023 -14.695 1 90.69 98 GLY A CA 1
ATOM 720 C C . GLY A 1 98 ? 13.484 13.711 -14.43 1 90.69 98 GLY A C 1
ATOM 721 O O . GLY A 1 98 ? 12.961 12.641 -14.758 1 90.69 98 GLY A O 1
ATOM 722 N N . GLU A 1 99 ? 14.602 13.867 -13.859 1 93.5 99 GLU A N 1
ATOM 723 C CA . GLU A 1 99 ? 15.352 12.656 -13.531 1 93.5 99 GLU A CA 1
ATOM 724 C C . GLU A 1 99 ? 14.695 11.898 -12.383 1 93.5 99 GLU A C 1
ATOM 726 O O . GLU A 1 99 ? 14.242 12.5 -11.414 1 93.5 99 GLU A O 1
ATOM 731 N N . GLN A 1 100 ? 14.641 10.547 -12.594 1 93.75 100 GLN A N 1
ATOM 732 C CA . GLN A 1 100 ? 14.133 9.742 -11.484 1 93.75 100 GLN A CA 1
ATOM 733 C C . GLN A 1 100 ? 15.18 9.594 -10.383 1 93.75 100 GLN A C 1
ATOM 735 O O . GLN A 1 100 ? 16.266 9.062 -10.617 1 93.75 100 GLN A O 1
ATOM 740 N N . LEU A 1 101 ? 14.812 10.078 -9.242 1 95.81 101 LEU A N 1
ATOM 741 C CA . LEU A 1 101 ? 15.758 10.062 -8.133 1 95.81 101 LEU A CA 1
ATOM 742 C C . LEU A 1 101 ? 15.648 8.766 -7.34 1 95.81 101 LEU A C 1
ATOM 744 O O . LEU A 1 101 ? 16.641 8.289 -6.773 1 95.81 101 LEU A O 1
ATOM 748 N N . GLY A 1 102 ? 14.508 8.242 -7.273 1 94.94 102 GLY A N 1
ATOM 749 C CA . GLY A 1 102 ? 14.227 7.059 -6.477 1 94.94 102 GLY A CA 1
ATOM 750 C C . GLY A 1 102 ? 12.742 6.781 -6.32 1 94.94 102 GLY A C 1
ATOM 751 O O . GLY A 1 102 ? 11.945 7.152 -7.18 1 94.94 102 GLY A O 1
ATOM 752 N N . VAL A 1 103 ? 12.484 5.977 -5.309 1 94.62 103 VAL A N 1
ATOM 753 C CA . VAL A 1 103 ? 11.109 5.578 -5.039 1 94.62 103 VAL A CA 1
ATOM 754 C C . VAL A 1 103 ? 10.75 5.891 -3.588 1 94.62 103 VAL A C 1
ATOM 756 O O . VAL A 1 103 ? 11.602 5.781 -2.697 1 94.62 103 VAL A O 1
ATOM 759 N N . ILE A 1 104 ? 9.5 6.312 -3.381 1 95.75 104 ILE A N 1
ATOM 760 C CA . ILE A 1 104 ? 9.031 6.508 -2.014 1 95.75 104 ILE A CA 1
ATOM 761 C C . ILE A 1 104 ? 8.773 5.152 -1.357 1 95.75 104 ILE A C 1
ATOM 763 O O . ILE A 1 104 ? 7.91 4.395 -1.803 1 95.75 104 ILE A O 1
ATOM 767 N N . VAL A 1 105 ? 9.484 4.938 -0.332 1 95.75 105 VAL A N 1
ATOM 768 C CA . VAL A 1 105 ? 9.398 3.674 0.391 1 95.75 105 VAL A CA 1
ATOM 769 C C . VAL A 1 105 ? 8.289 3.748 1.436 1 95.75 105 VAL A C 1
ATOM 771 O O . VAL A 1 105 ? 7.609 2.754 1.699 1 95.75 105 VAL A O 1
ATOM 774 N N . ASP A 1 106 ? 8.195 4.848 2.025 1 96.69 106 ASP A N 1
ATOM 775 C CA . ASP A 1 106 ? 7.164 5.086 3.035 1 96.69 106 ASP A CA 1
ATOM 776 C C . ASP A 1 106 ? 7.086 6.566 3.398 1 96.69 106 ASP A C 1
ATOM 778 O O . ASP A 1 106 ? 7.922 7.363 2.967 1 96.69 106 ASP A O 1
ATOM 782 N N . GLY A 1 107 ? 6.086 6.957 4.086 1 96.75 107 GLY A N 1
ATOM 783 C CA . GLY A 1 107 ? 5.91 8.242 4.738 1 96.75 107 GLY A CA 1
ATOM 784 C C . GLY A 1 107 ? 5.496 8.125 6.191 1 96.75 107 GLY A C 1
ATOM 785 O O . GLY A 1 107 ? 4.555 7.398 6.516 1 96.75 107 GLY A O 1
ATOM 786 N N . MET A 1 108 ? 6.242 8.844 7.004 1 96.69 108 MET A N 1
ATOM 787 C CA . MET A 1 108 ? 5.906 8.82 8.422 1 96.69 108 MET A CA 1
ATOM 788 C C . MET A 1 108 ? 4.977 9.977 8.781 1 96.69 108 MET A C 1
ATOM 790 O O . MET A 1 108 ? 5.305 11.141 8.539 1 96.69 108 MET A O 1
ATOM 794 N N . MET A 1 109 ? 3.873 9.578 9.352 1 95.88 109 MET A N 1
ATOM 795 C CA . MET A 1 109 ? 2.822 10.555 9.648 1 95.88 109 MET A CA 1
ATOM 796 C C . MET A 1 109 ? 2.654 10.734 11.148 1 95.88 109 MET A C 1
ATOM 798 O O . MET A 1 109 ? 2.73 9.766 11.906 1 95.88 109 MET A O 1
ATOM 802 N N . ARG A 1 110 ? 2.352 11.945 11.508 1 95.19 110 ARG A N 1
ATOM 803 C CA . ARG A 1 110 ? 2.1 12.266 12.906 1 95.19 110 ARG A CA 1
ATOM 804 C C . ARG A 1 110 ? 0.717 11.789 13.336 1 95.19 110 ARG A C 1
ATOM 806 O O . ARG A 1 110 ? -0.279 12.07 12.664 1 95.19 110 ARG A O 1
ATOM 813 N N . CYS A 1 111 ? 0.641 11.211 14.508 1 92.69 111 CYS A N 1
ATOM 814 C CA . CYS A 1 111 ? -0.627 10.688 15.008 1 92.69 111 CYS A CA 1
ATOM 815 C C . CYS A 1 111 ? -1.538 11.82 15.469 1 92.69 111 CYS A C 1
ATOM 817 O O . CYS A 1 111 ? -2.764 11.711 15.383 1 92.69 111 CYS A O 1
ATOM 819 N N . GLU A 1 112 ? -0.965 12.898 15.875 1 91.06 112 GLU A N 1
ATOM 820 C CA . GLU A 1 112 ? -1.714 13.953 16.547 1 91.06 112 GLU A CA 1
ATOM 821 C C . GLU A 1 112 ? -2.486 14.805 15.539 1 91.06 112 GLU A C 1
ATOM 823 O O . GLU A 1 112 ? -3.633 15.18 15.781 1 91.06 112 GLU A O 1
ATOM 828 N N . ASP A 1 113 ? -1.835 15.086 14.398 1 92.94 113 ASP A N 1
ATOM 829 C CA . ASP A 1 113 ? -2.514 16 13.484 1 92.94 113 ASP A CA 1
ATOM 830 C C . ASP A 1 113 ? -2.553 15.43 12.07 1 92.94 113 ASP A C 1
ATOM 832 O O . ASP A 1 113 ? -3.02 16.094 11.141 1 92.94 113 ASP A O 1
ATOM 836 N N . SER A 1 114 ? -2.105 14.188 11.859 1 93.62 114 SER A N 1
ATOM 837 C CA . SER A 1 114 ? -2.186 13.445 10.602 1 93.62 114 SER A CA 1
ATOM 838 C C . SER A 1 114 ? -1.472 14.195 9.484 1 93.62 114 SER A C 1
ATOM 840 O O . SER A 1 114 ? -1.952 14.227 8.344 1 93.62 114 SER A O 1
ATOM 842 N N . ARG A 1 115 ? -0.415 14.891 9.859 1 95.62 115 ARG A N 1
ATOM 843 C CA . ARG A 1 115 ? 0.481 15.508 8.883 1 95.62 115 ARG A CA 1
ATOM 844 C C . ARG A 1 115 ? 1.719 14.648 8.656 1 95.62 115 ARG A C 1
ATOM 846 O O . ARG A 1 115 ? 2.248 14.047 9.594 1 95.62 115 ARG A O 1
ATOM 853 N N . LEU A 1 116 ? 2.205 14.633 7.406 1 96.5 116 LEU A N 1
ATOM 854 C CA . LEU A 1 116 ? 3.453 13.93 7.129 1 96.5 116 LEU A CA 1
ATOM 855 C C . LEU A 1 116 ? 4.621 14.594 7.848 1 96.5 116 LEU A C 1
ATOM 857 O O . LEU A 1 116 ? 4.77 15.82 7.801 1 96.5 116 LEU A O 1
ATOM 861 N N . SER A 1 117 ? 5.352 13.812 8.555 1 96.81 117 SER A N 1
ATOM 862 C CA . SER A 1 117 ? 6.574 14.297 9.188 1 96.81 117 SER A CA 1
ATOM 863 C C . SER A 1 117 ? 7.758 14.219 8.234 1 96.81 117 SER A C 1
ATOM 865 O O . SER A 1 117 ? 8.523 15.18 8.102 1 96.81 117 SER A O 1
ATOM 867 N N . TYR A 1 118 ? 7.914 13.078 7.574 1 97.75 118 TYR A N 1
ATOM 868 C CA . TYR A 1 118 ? 8.938 12.945 6.543 1 97.75 118 TYR A CA 1
ATOM 869 C C . TYR A 1 118 ? 8.656 11.742 5.641 1 97.75 118 TYR A C 1
ATOM 871 O O . TYR A 1 118 ? 7.801 10.914 5.961 1 97.75 118 TYR A O 1
ATOM 879 N N . LEU A 1 119 ? 9.344 11.727 4.523 1 97.5 119 LEU A N 1
ATOM 880 C CA . LEU A 1 119 ? 9.297 10.641 3.551 1 97.5 119 LEU A CA 1
ATOM 881 C C . LEU A 1 119 ? 10.578 9.82 3.594 1 97.5 119 LEU A C 1
ATOM 883 O O . LEU A 1 119 ? 11.656 10.359 3.869 1 97.5 119 LEU A O 1
ATOM 887 N N . VAL A 1 120 ? 10.406 8.617 3.383 1 98.12 120 VAL A N 1
ATOM 888 C CA . VAL A 1 120 ? 11.562 7.742 3.219 1 98.12 120 VAL A CA 1
ATOM 889 C C . VAL A 1 120 ? 11.734 7.379 1.745 1 98.12 120 VAL A C 1
ATOM 891 O O . VAL A 1 120 ? 10.852 6.758 1.147 1 98.12 120 VAL A O 1
ATOM 894 N N . ILE A 1 121 ? 12.906 7.73 1.182 1 97.19 121 ILE A N 1
ATOM 895 C CA . ILE A 1 121 ? 13.195 7.535 -0.235 1 97.19 121 ILE A CA 1
ATOM 896 C C . ILE A 1 121 ? 14.266 6.461 -0.399 1 97.19 121 ILE A C 1
ATOM 898 O O . ILE A 1 121 ? 15.281 6.48 0.293 1 97.19 121 ILE A O 1
ATOM 902 N N . GLY A 1 122 ? 13.984 5.574 -1.254 1 96.75 122 GLY A N 1
ATOM 903 C CA . GLY A 1 122 ? 15.008 4.621 -1.651 1 96.75 122 GLY A CA 1
ATOM 904 C C . GLY A 1 122 ? 15.648 4.953 -2.986 1 96.75 122 GLY A C 1
ATOM 905 O O . GLY A 1 122 ? 14.953 5.137 -3.984 1 96.75 122 GLY A O 1
ATOM 906 N N . GLU A 1 123 ? 16.844 5.094 -2.955 1 96 123 GLU A N 1
ATOM 907 C CA . GLU A 1 123 ? 17.562 5.336 -4.207 1 96 123 GLU A CA 1
ATOM 908 C C . GLU A 1 123 ? 18.625 4.266 -4.453 1 96 123 GLU A C 1
ATOM 910 O O . GLU A 1 123 ? 19.156 3.684 -3.508 1 96 123 GLU A O 1
ATOM 915 N N . GLY A 1 124 ? 18.797 4.102 -5.781 1 89.38 124 GLY A N 1
ATOM 916 C CA . GLY A 1 124 ? 19.859 3.186 -6.188 1 89.38 124 GLY A CA 1
ATOM 917 C C . GLY A 1 124 ? 19.453 1.727 -6.051 1 89.38 124 GLY A C 1
ATOM 918 O O . GLY A 1 124 ? 18.281 1.41 -5.871 1 89.38 124 GLY A O 1
ATOM 919 N N . GLY A 1 125 ? 20.422 0.924 -6.445 1 84.25 125 GLY A N 1
ATOM 920 C CA . GLY A 1 125 ? 20.266 -0.516 -6.32 1 84.25 125 GLY A CA 1
ATOM 921 C C . GLY A 1 125 ? 19.484 -1.137 -7.469 1 84.25 125 GLY A C 1
ATOM 922 O O . GLY A 1 125 ? 18.984 -0.425 -8.344 1 84.25 125 GLY A O 1
ATOM 923 N N . VAL A 1 126 ? 19.641 -2.494 -7.551 1 82.81 126 VAL A N 1
ATOM 924 C CA . VAL A 1 126 ? 18.906 -3.299 -8.516 1 82.81 126 VAL A CA 1
ATOM 925 C C . VAL A 1 126 ? 17.922 -4.203 -7.773 1 82.81 126 VAL A C 1
ATOM 927 O O . VAL A 1 126 ? 18.328 -5.074 -7 1 82.81 126 VAL A O 1
ATOM 930 N N . ALA A 1 127 ? 16.656 -3.947 -8.062 1 79.25 127 ALA A N 1
ATOM 931 C CA . ALA A 1 127 ? 15.602 -4.711 -7.402 1 79.25 127 ALA A CA 1
ATOM 932 C C . ALA A 1 127 ? 15.734 -4.637 -5.883 1 79.25 127 ALA A C 1
ATOM 934 O O . ALA A 1 127 ? 15.469 -5.617 -5.184 1 79.25 127 ALA A O 1
ATOM 935 N N . GLY A 1 128 ? 16.375 -3.523 -5.395 1 80.56 128 GLY A N 1
ATOM 936 C CA . GLY A 1 128 ? 16.5 -3.289 -3.965 1 80.56 128 GLY A CA 1
ATOM 937 C C . GLY A 1 128 ? 17.875 -3.637 -3.422 1 80.56 128 GLY A C 1
ATOM 938 O O . GLY A 1 128 ? 18.219 -3.244 -2.305 1 80.56 128 GLY A O 1
ATOM 939 N N . VAL A 1 129 ? 18.562 -4.441 -4.16 1 87.5 129 VAL A N 1
ATOM 940 C CA . VAL A 1 129 ? 19.938 -4.738 -3.742 1 87.5 129 VAL A CA 1
ATOM 941 C C . VAL A 1 129 ? 20.797 -3.48 -3.861 1 87.5 129 VAL A C 1
ATOM 943 O O . VAL A 1 129 ? 20.844 -2.857 -4.922 1 87.5 129 VAL A O 1
ATOM 946 N N . GLY A 1 130 ? 21.422 -3.066 -2.754 1 91.19 130 GLY A N 1
ATOM 947 C CA . GLY A 1 130 ? 22.266 -1.879 -2.777 1 91.19 130 GLY A CA 1
ATOM 948 C C . GLY A 1 130 ? 21.469 -0.591 -2.609 1 91.19 130 GLY A C 1
ATOM 949 O O . GLY A 1 130 ? 21.984 0.495 -2.889 1 91.19 130 GLY A O 1
ATOM 950 N N . GLU A 1 131 ? 20.297 -0.684 -2.23 1 94.19 131 GLU A N 1
ATOM 951 C CA . GLU A 1 131 ? 19.453 0.487 -2.029 1 94.19 131 GLU A CA 1
ATOM 952 C C . GLU A 1 131 ? 19.906 1.305 -0.827 1 94.19 131 GLU A C 1
ATOM 954 O O . GLU A 1 131 ? 20.312 0.744 0.196 1 94.19 131 GLU A O 1
ATOM 959 N N . ARG A 1 132 ? 19.891 2.629 -0.99 1 96.94 132 ARG A N 1
ATOM 960 C CA . ARG A 1 132 ? 20.125 3.553 0.115 1 96.94 132 ARG A CA 1
ATOM 961 C C . ARG A 1 132 ? 18.875 4.363 0.423 1 96.94 132 ARG A C 1
ATOM 963 O O . ARG A 1 132 ? 18.172 4.812 -0.49 1 96.94 132 ARG A O 1
ATOM 970 N N . LEU A 1 133 ? 18.625 4.473 1.682 1 97.69 133 LEU A N 1
ATOM 971 C CA . LEU A 1 133 ? 17.438 5.211 2.105 1 97.69 133 LEU A CA 1
ATOM 972 C C . LEU A 1 133 ? 17.812 6.609 2.584 1 97.69 133 LEU A C 1
ATOM 974 O O . LEU A 1 133 ? 18.828 6.789 3.254 1 97.69 133 LEU A O 1
ATOM 978 N N . HIS A 1 134 ? 16.984 7.574 2.217 1 97.69 134 HIS A N 1
ATOM 979 C CA . HIS A 1 134 ? 17.109 8.961 2.666 1 97.69 134 HIS A CA 1
ATOM 980 C C . HIS A 1 134 ? 15.758 9.5 3.141 1 97.69 134 HIS A C 1
ATOM 982 O O . HIS A 1 134 ? 14.711 9.086 2.641 1 97.69 134 HIS A O 1
ATOM 988 N N . ALA A 1 135 ? 15.844 10.406 4.086 1 98 135 ALA A N 1
ATOM 989 C CA . ALA A 1 135 ? 14.633 11.078 4.559 1 98 135 ALA A CA 1
ATOM 990 C C . ALA A 1 135 ? 14.508 12.469 3.953 1 98 135 ALA A C 1
ATOM 992 O O . ALA A 1 135 ? 15.492 13.203 3.852 1 98 135 ALA A O 1
ATOM 993 N N . LEU A 1 136 ? 13.32 12.797 3.51 1 97.12 136 LEU A N 1
ATOM 994 C CA . LEU A 1 136 ? 13.039 14.133 2.99 1 97.12 136 LEU A CA 1
ATOM 995 C C . LEU A 1 136 ? 11.867 14.766 3.734 1 97.12 136 LEU A C 1
ATOM 997 O O . LEU A 1 136 ? 10.883 14.094 4.051 1 97.12 136 LEU A O 1
ATOM 1001 N N . ALA A 1 137 ? 12.031 16.047 3.969 1 96.5 137 ALA A N 1
ATOM 1002 C CA . ALA A 1 137 ? 10.875 16.812 4.449 1 96.5 137 ALA A CA 1
ATOM 1003 C C . ALA A 1 137 ? 9.789 16.875 3.389 1 96.5 137 ALA A C 1
ATOM 1005 O O . ALA A 1 137 ? 10.07 17.078 2.205 1 96.5 137 ALA A O 1
ATOM 1006 N N . PRO A 1 138 ? 8.578 16.688 3.824 1 95.75 138 PRO A N 1
ATOM 1007 C CA . PRO A 1 138 ? 7.488 16.688 2.848 1 95.75 138 PRO A CA 1
ATOM 1008 C C . PRO A 1 138 ? 7.406 18 2.057 1 95.75 138 PRO A C 1
ATOM 1010 O O . PRO A 1 138 ? 6.973 18 0.903 1 95.75 138 PRO A O 1
ATOM 1013 N N . GLU A 1 139 ? 7.836 19.094 2.617 1 93.88 139 GLU A N 1
ATOM 1014 C CA . GLU A 1 139 ? 7.75 20.391 1.972 1 93.88 139 GLU A CA 1
ATOM 1015 C C . GLU A 1 139 ? 8.68 20.469 0.762 1 93.88 139 GLU A C 1
ATOM 1017 O O . GLU A 1 139 ? 8.523 21.359 -0.085 1 93.88 139 GLU A O 1
ATOM 1022 N N . THR A 1 140 ? 9.68 19.578 0.73 1 94.31 140 THR A N 1
ATOM 1023 C CA . THR A 1 140 ? 10.625 19.562 -0.381 1 94.31 140 THR A CA 1
ATOM 1024 C C . THR A 1 140 ? 10.031 18.844 -1.585 1 94.31 140 THR A C 1
ATOM 1026 O O . THR A 1 140 ? 10.617 18.844 -2.67 1 94.31 140 THR A O 1
ATOM 1029 N N . VAL A 1 141 ? 8.891 18.219 -1.349 1 95.19 141 VAL A N 1
ATOM 1030 C CA . VAL A 1 141 ? 8.289 17.391 -2.385 1 95.19 141 VAL A CA 1
ATOM 1031 C C . VAL A 1 141 ? 6.93 17.953 -2.777 1 95.19 141 VAL A C 1
ATOM 1033 O O . VAL A 1 141 ? 6.121 18.297 -1.912 1 95.19 141 VAL A O 1
ATOM 1036 N N . ARG A 1 142 ? 6.734 18.094 -4.016 1 93.81 142 ARG A N 1
ATOM 1037 C CA . ARG A 1 142 ? 5.43 18.469 -4.555 1 93.81 142 ARG A CA 1
ATOM 1038 C C . ARG A 1 142 ? 4.664 17.234 -5.016 1 93.81 142 ARG A C 1
ATOM 1040 O O . ARG A 1 142 ? 5.148 16.469 -5.855 1 93.81 142 ARG A O 1
ATOM 1047 N N . PHE A 1 143 ? 3.541 17.109 -4.383 1 90.69 143 PHE A N 1
ATOM 1048 C CA . PHE A 1 143 ? 2.695 15.969 -4.73 1 90.69 143 PHE A CA 1
ATOM 1049 C C . PHE A 1 143 ? 1.644 16.375 -5.758 1 90.69 143 PHE A C 1
ATOM 1051 O O . PHE A 1 143 ? 1.053 17.453 -5.66 1 90.69 143 PHE A O 1
ATOM 1058 N N . SER A 1 144 ? 1.646 15.586 -6.871 1 77.19 144 SER A N 1
ATOM 1059 C CA . SER A 1 144 ? 0.602 15.805 -7.867 1 77.19 144 SER A CA 1
ATOM 1060 C C . SER A 1 144 ? 0.193 14.492 -8.531 1 77.19 144 SER A C 1
ATOM 1062 O O . SER A 1 144 ? 1.047 13.727 -8.984 1 77.19 144 SER A O 1
ATOM 1064 N N . ASN A 1 145 ? -1.158 14.273 -8.734 1 68.62 145 ASN A N 1
ATOM 1065 C CA . ASN A 1 145 ? -1.732 13.172 -9.492 1 68.62 145 ASN A CA 1
ATOM 1066 C C . ASN A 1 145 ? -0.922 11.891 -9.32 1 68.62 145 ASN A C 1
ATOM 1068 O O . ASN A 1 145 ? -0.543 11.25 -10.305 1 68.62 145 ASN A O 1
ATOM 1072 N N . ALA A 1 146 ? -0.54 11.531 -8.18 1 65.5 146 ALA A N 1
ATOM 1073 C CA . ALA A 1 146 ? 0.143 10.273 -7.875 1 65.5 146 ALA A CA 1
ATOM 1074 C C . ALA A 1 146 ? 1.628 10.359 -8.219 1 65.5 146 ALA A C 1
ATOM 1076 O O . ALA A 1 146 ? 2.26 9.352 -8.531 1 65.5 146 ALA A O 1
ATOM 1077 N N . ARG A 1 147 ? 2.053 11.5 -8.453 1 80.75 147 ARG A N 1
ATOM 1078 C CA . ARG A 1 147 ? 3.475 11.719 -8.703 1 80.75 147 ARG A CA 1
ATOM 1079 C C . ARG A 1 147 ? 4.094 12.586 -7.613 1 80.75 147 ARG A C 1
ATOM 1081 O O . ARG A 1 147 ? 3.396 13.383 -6.977 1 80.75 147 ARG A O 1
ATOM 1088 N N . ALA A 1 148 ? 5.336 12.352 -7.383 1 94.38 148 ALA A N 1
ATOM 1089 C CA . ALA A 1 148 ? 6.117 13.164 -6.453 1 94.38 148 ALA A CA 1
ATOM 1090 C C . ALA A 1 148 ? 7.324 13.789 -7.148 1 94.38 148 ALA A C 1
ATOM 1092 O O . ALA A 1 148 ? 8.07 13.102 -7.844 1 94.38 148 ALA A O 1
ATOM 1093 N N . GLU A 1 149 ? 7.383 15.102 -7.004 1 96 149 GLU A N 1
ATOM 1094 C CA . GLU A 1 149 ? 8.469 15.844 -7.637 1 96 149 GLU A CA 1
ATOM 1095 C C . GLU A 1 149 ? 9.188 16.75 -6.633 1 96 149 GLU A C 1
ATOM 1097 O O . GLU A 1 149 ? 8.586 17.188 -5.648 1 96 149 GLU A O 1
ATOM 1102 N N . CYS A 1 150 ? 10.422 16.953 -6.867 1 96.25 150 CYS A N 1
ATOM 1103 C CA . CYS A 1 150 ? 11.188 17.891 -6.051 1 96.25 150 CYS A CA 1
ATOM 1104 C C . CYS A 1 150 ? 12.266 18.578 -6.879 1 96.25 150 CYS A C 1
ATOM 1106 O O . CYS A 1 150 ? 12.375 18.344 -8.086 1 96.25 150 CYS A O 1
ATOM 1108 N N . ASP A 1 151 ? 12.945 19.562 -6.258 1 95.62 151 ASP A N 1
ATOM 1109 C CA . ASP A 1 151 ? 13.93 20.344 -6.992 1 95.62 151 ASP A CA 1
ATOM 1110 C C . ASP A 1 151 ? 15.344 19.844 -6.75 1 95.62 151 ASP A C 1
ATOM 1112 O O . ASP A 1 151 ? 16.328 20.5 -7.102 1 95.62 151 ASP A O 1
ATOM 1116 N N . LEU A 1 152 ? 15.469 18.703 -6.25 1 96.38 152 LEU A N 1
ATOM 1117 C CA . LEU A 1 152 ? 16.781 18.125 -5.977 1 96.38 152 LEU A CA 1
ATOM 1118 C C . LEU A 1 152 ? 17.312 17.391 -7.203 1 96.38 152 LEU A C 1
ATOM 1120 O O . LEU A 1 152 ? 16.531 16.969 -8.07 1 96.38 152 LEU A O 1
ATOM 1124 N N . THR A 1 153 ? 18.656 17.281 -7.262 1 96.44 153 THR A N 1
ATOM 1125 C CA . THR A 1 153 ? 19.312 16.359 -8.188 1 96.44 153 THR A CA 1
ATOM 1126 C C . THR A 1 153 ? 19.641 15.039 -7.5 1 96.44 153 THR A C 1
ATOM 1128 O O . THR A 1 153 ? 19.5 14.914 -6.281 1 96.44 153 THR A O 1
ATOM 1131 N N . LEU A 1 154 ? 20.031 14.117 -8.328 1 95.12 154 LEU A N 1
ATOM 1132 C CA . LEU A 1 154 ? 20.453 12.844 -7.754 1 95.12 154 LEU A CA 1
ATOM 1133 C C . LEU A 1 154 ? 21.641 13.031 -6.82 1 95.12 154 LEU A C 1
ATOM 1135 O O . LEU A 1 154 ? 21.719 12.391 -5.77 1 95.12 154 LEU A O 1
ATOM 1139 N N . THR A 1 155 ? 22.594 13.906 -7.23 1 95.44 155 THR A N 1
ATOM 1140 C CA . THR A 1 155 ? 23.766 14.203 -6.406 1 95.44 155 THR A CA 1
ATOM 1141 C C . THR A 1 155 ? 23.344 14.805 -5.07 1 95.44 155 THR A C 1
ATOM 1143 O O . THR A 1 155 ? 23.891 14.461 -4.023 1 95.44 155 THR A O 1
ATOM 1146 N N . ASP A 1 156 ? 22.312 15.719 -5.07 1 95.69 156 ASP A N 1
ATOM 1147 C CA . ASP A 1 156 ? 21.781 16.312 -3.842 1 95.69 156 ASP A CA 1
ATOM 1148 C C . ASP A 1 156 ? 21.234 15.227 -2.908 1 95.69 156 ASP A C 1
ATOM 1150 O O . ASP A 1 156 ? 21.562 15.211 -1.718 1 95.69 156 ASP A O 1
ATOM 1154 N N . LEU A 1 157 ? 20.453 14.281 -3.451 1 95.62 157 LEU A N 1
ATOM 1155 C CA . LEU A 1 157 ? 19.828 13.227 -2.658 1 95.62 157 LEU A CA 1
ATOM 1156 C C . LEU A 1 157 ? 20.875 12.32 -2.035 1 95.62 157 LEU A C 1
ATOM 1158 O O . LEU A 1 157 ? 20.797 12 -0.847 1 95.62 157 LEU A O 1
ATOM 1162 N N . LYS A 1 158 ? 21.906 12.008 -2.82 1 95 158 LYS A N 1
ATOM 1163 C CA . LYS A 1 158 ? 22.953 11.094 -2.367 1 95 158 LYS A CA 1
ATOM 1164 C C . LYS A 1 158 ? 23.812 11.734 -1.282 1 95 158 LYS A C 1
ATOM 1166 O O . LYS A 1 158 ? 24.516 11.039 -0.553 1 95 158 LYS A O 1
ATOM 1171 N N . SER A 1 159 ? 23.766 13.031 -1.193 1 95.75 159 SER A N 1
ATOM 1172 C CA . SER A 1 159 ? 24.578 13.734 -0.214 1 95.75 159 SER A CA 1
ATOM 1173 C C . SER A 1 159 ? 23.891 13.789 1.146 1 95.75 159 SER A C 1
ATOM 1175 O O . SER A 1 159 ? 24.516 14.125 2.152 1 95.75 159 SER A O 1
ATOM 1177 N N . LEU A 1 160 ? 22.641 13.453 1.124 1 94.94 160 LEU A N 1
ATOM 1178 C CA . LEU A 1 160 ? 21.906 13.43 2.391 1 94.94 160 LEU A CA 1
ATOM 1179 C C . LEU A 1 160 ? 22.344 12.234 3.236 1 94.94 160 LEU A C 1
ATOM 1181 O O . LEU A 1 160 ? 22.797 11.219 2.701 1 94.94 160 LEU A O 1
ATOM 1185 N N . PRO A 1 161 ? 22.172 12.383 4.574 1 95.5 161 PRO A N 1
ATOM 1186 C CA . PRO A 1 161 ? 22.484 11.242 5.43 1 95.5 161 PRO A CA 1
ATOM 1187 C C . PRO A 1 161 ? 21.703 9.984 5.055 1 95.5 161 PRO A C 1
ATOM 1189 O O . PRO A 1 161 ? 20.531 10.07 4.688 1 95.5 161 PRO A O 1
ATOM 1192 N N . VAL A 1 162 ? 22.344 8.867 5.133 1 96.25 162 VAL A N 1
ATOM 1193 C CA . VAL A 1 162 ? 21.703 7.586 4.84 1 96.25 162 VAL A CA 1
ATOM 1194 C C . VAL A 1 162 ? 20.984 7.074 6.086 1 96.25 162 VAL A C 1
ATOM 1196 O O . VAL A 1 162 ? 21.547 7.074 7.184 1 96.25 162 VAL A O 1
ATOM 1199 N N . LEU A 1 163 ? 19.812 6.652 5.879 1 96.94 163 LEU A N 1
ATOM 1200 C CA . LEU A 1 163 ? 19.047 6.082 6.973 1 96.94 163 LEU A CA 1
ATOM 1201 C C . LEU A 1 163 ? 19.422 4.621 7.199 1 96.94 163 LEU A C 1
ATOM 1203 O O . LEU A 1 163 ? 19.594 3.865 6.238 1 96.94 163 LEU A O 1
ATOM 1207 N N . ASP A 1 164 ? 19.516 4.328 8.484 1 96.19 164 ASP A N 1
ATOM 1208 C CA . ASP A 1 164 ? 19.531 2.904 8.797 1 96.19 164 ASP A CA 1
ATOM 1209 C C . ASP A 1 164 ? 18.188 2.248 8.453 1 96.19 164 ASP A C 1
ATOM 1211 O O . ASP A 1 164 ? 17.141 2.66 8.953 1 96.19 164 ASP A O 1
ATOM 1215 N N . PRO A 1 165 ? 18.266 1.259 7.574 1 94.44 165 PRO A N 1
ATOM 1216 C CA . PRO A 1 165 ? 17 0.692 7.082 1 94.44 165 PRO A CA 1
ATOM 1217 C C . PRO A 1 165 ? 16.156 0.088 8.195 1 94.44 165 PRO A C 1
ATOM 1219 O O . PRO A 1 165 ? 14.938 -0.087 8.031 1 94.44 165 PRO A O 1
ATOM 1222 N N . GLU A 1 166 ? 16.719 -0.159 9.359 1 95.88 166 GLU A N 1
ATOM 1223 C CA . GLU A 1 166 ? 15.977 -0.827 10.43 1 95.88 166 GLU A CA 1
ATOM 1224 C C . GLU A 1 166 ? 15.695 0.129 11.586 1 95.88 166 GLU A C 1
ATOM 1226 O O . GLU A 1 166 ? 15.047 -0.247 12.562 1 95.88 166 GLU A O 1
ATOM 1231 N N . ARG A 1 167 ? 16.203 1.344 11.398 1 97.12 167 ARG A N 1
ATOM 1232 C CA . ARG A 1 167 ? 16.109 2.275 12.523 1 97.12 167 ARG A CA 1
ATOM 1233 C C . ARG A 1 167 ? 15.836 3.691 12.031 1 97.12 167 ARG A C 1
ATOM 1235 O O . ARG A 1 167 ? 16.641 4.598 12.242 1 97.12 167 ARG A O 1
ATOM 1242 N N . TRP A 1 168 ? 14.656 3.848 11.523 1 97.69 168 TRP A N 1
ATOM 1243 C CA . TRP A 1 168 ? 14.266 5.184 11.086 1 97.69 168 TRP A CA 1
ATOM 1244 C C . TRP A 1 168 ? 14.062 6.113 12.281 1 97.69 168 TRP A C 1
ATOM 1246 O O . TRP A 1 168 ? 13.656 5.668 13.359 1 97.69 168 TRP A O 1
ATOM 1256 N N . PRO A 1 169 ? 14.328 7.383 12.109 1 96.94 169 PRO A N 1
ATOM 1257 C CA . PRO A 1 169 ? 14.336 8.305 13.25 1 96.94 169 PRO A CA 1
ATOM 1258 C C . PRO A 1 169 ? 12.945 8.805 13.617 1 96.94 169 PRO A C 1
ATOM 1260 O O . PRO A 1 169 ? 12.031 8.758 12.789 1 96.94 169 PRO A O 1
ATOM 1263 N N . ALA A 1 170 ? 12.828 9.281 14.828 1 96.12 170 ALA A N 1
ATOM 1264 C CA . ALA A 1 170 ? 11.609 9.93 15.305 1 96.12 170 ALA A CA 1
ATOM 1265 C C . ALA A 1 170 ? 11.406 11.289 14.641 1 96.12 170 ALA A C 1
ATOM 1267 O O . ALA A 1 170 ? 10.273 11.758 14.508 1 96.12 170 ALA A O 1
ATOM 1268 N N . GLU A 1 171 ? 12.492 11.875 14.32 1 94.81 171 GLU A N 1
ATOM 1269 C CA . GLU A 1 171 ? 12.492 13.188 13.688 1 94.81 171 GLU A CA 1
ATOM 1270 C C . GLU A 1 171 ? 13.703 13.367 12.773 1 94.81 171 GLU A C 1
ATOM 1272 O O . GLU A 1 171 ? 14.742 12.734 12.984 1 94.81 171 GLU A O 1
ATOM 1277 N N . ILE A 1 172 ? 13.438 14.125 11.758 1 92.56 172 ILE A N 1
ATOM 1278 C CA . ILE A 1 172 ? 14.57 14.414 10.883 1 92.56 172 ILE A CA 1
ATOM 1279 C C . ILE A 1 172 ? 14.984 15.875 11.039 1 92.56 172 ILE A C 1
ATOM 1281 O O . ILE A 1 172 ? 14.195 16.703 11.492 1 92.56 172 ILE A O 1
ATOM 1285 N N . ASP A 1 173 ? 16.297 16.109 10.75 1 83 173 ASP A N 1
ATOM 1286 C CA . ASP A 1 173 ? 16.781 17.484 10.703 1 83 173 ASP A CA 1
ATOM 1287 C C . ASP A 1 173 ? 16.328 18.172 9.422 1 83 173 ASP A C 1
ATOM 1289 O O . ASP A 1 173 ? 16.781 17.828 8.328 1 83 173 ASP A O 1
ATOM 1293 N N . ARG A 1 174 ? 15.359 18.969 9.477 1 76.19 174 ARG A N 1
ATOM 1294 C CA . ARG A 1 174 ? 14.773 19.641 8.328 1 76.19 174 ARG A CA 1
ATOM 1295 C C . ARG A 1 174 ? 15.789 20.562 7.66 1 76.19 174 ARG A C 1
ATOM 1297 O O . ARG A 1 174 ? 15.68 20.859 6.469 1 76.19 174 ARG A O 1
ATOM 1304 N N . GLU A 1 175 ? 16.797 21.047 8.406 1 64.88 175 GLU A N 1
ATOM 1305 C CA . GLU A 1 175 ? 17.812 21.922 7.844 1 64.88 175 GLU A CA 1
ATOM 1306 C C . GLU A 1 175 ? 18.75 21.156 6.91 1 64.88 175 GLU A C 1
ATOM 1308 O O . GLU A 1 175 ? 19.328 21.734 5.996 1 64.88 175 GLU A O 1
ATOM 1313 N N . ALA A 1 176 ? 18.906 19.953 7.215 1 55.28 176 ALA A N 1
ATOM 1314 C CA . ALA A 1 176 ? 19.766 19.156 6.359 1 55.28 176 ALA A CA 1
ATOM 1315 C C . ALA A 1 176 ? 19.203 19.031 4.949 1 55.28 176 ALA A C 1
ATOM 1317 O O . ALA A 1 176 ? 19.938 18.906 3.977 1 55.28 176 ALA A O 1
ATOM 1318 N N . GLY A 1 177 ? 17.969 18.969 4.793 1 52.16 177 GLY A N 1
ATOM 1319 C CA . GLY A 1 177 ? 17.297 18.844 3.51 1 52.16 177 GLY A CA 1
ATOM 1320 C C . GLY A 1 177 ? 17.281 20.125 2.715 1 52.16 177 GLY A C 1
ATOM 1321 O O . GLY A 1 177 ? 16.828 20.156 1.569 1 52.16 177 GLY A O 1
ATOM 1322 N N . ARG A 1 178 ? 17.562 21.375 3.324 1 51.97 178 ARG A N 1
ATOM 1323 C CA . ARG A 1 178 ? 17.547 22.656 2.645 1 51.97 178 ARG A CA 1
ATOM 1324 C C . ARG A 1 178 ? 18.844 22.906 1.885 1 51.97 178 ARG A C 1
ATOM 1326 O O . ARG A 1 178 ? 19.078 24 1.38 1 51.97 178 ARG A O 1
ATOM 1333 N N . VAL A 1 179 ? 19.562 22 1.75 1 43.69 179 VAL A N 1
ATOM 1334 C CA . VAL A 1 179 ? 20.859 22.266 1.125 1 43.69 179 VAL A CA 1
ATOM 1335 C C . VAL A 1 179 ? 20.641 23.062 -0.159 1 43.69 179 VAL A C 1
ATOM 1337 O O . VAL A 1 179 ? 21.562 23.766 -0.614 1 43.69 179 VAL A O 1
ATOM 1340 N N . GLY A 1 180 ? 19.656 22.734 -1.036 1 38.88 180 GLY A N 1
ATOM 1341 C CA . GLY A 1 180 ? 19.828 23.328 -2.35 1 38.88 180 GLY A CA 1
ATOM 1342 C C . GLY A 1 180 ? 19.359 24.766 -2.414 1 38.88 180 GLY A C 1
ATOM 1343 O O . GLY A 1 180 ? 19.109 25.297 -3.498 1 38.88 180 GLY A O 1
ATOM 1344 N N . ARG A 1 181 ? 19 25.453 -1.295 1 35.5 181 ARG A N 1
ATOM 1345 C CA . ARG A 1 181 ? 18.828 26.859 -1.686 1 35.5 181 ARG A CA 1
ATOM 1346 C C . ARG A 1 181 ? 20.141 27.609 -1.599 1 35.5 181 ARG A C 1
ATOM 1348 O O . ARG A 1 181 ? 20.969 27.344 -0.716 1 35.5 181 ARG A O 1
ATOM 1355 N N . MET B 1 1 ? -12.375 -11.516 0.769 1 21.8 1 MET B N 1
ATOM 1356 C CA . MET B 1 1 ? -11.086 -12.023 1.228 1 21.8 1 MET B CA 1
ATOM 1357 C C . MET B 1 1 ? -9.961 -11.062 0.863 1 21.8 1 MET B C 1
ATOM 1359 O O . MET B 1 1 ? -9.633 -10.906 -0.314 1 21.8 1 MET B O 1
ATOM 1363 N N . THR B 1 2 ? -9.961 -9.93 1.46 1 30.23 2 THR B N 1
ATOM 1364 C CA . THR B 1 2 ? -8.852 -8.992 1.302 1 30.23 2 THR B CA 1
ATOM 1365 C C . THR B 1 2 ? -7.527 -9.734 1.223 1 30.23 2 THR B C 1
ATOM 1367 O O . THR B 1 2 ? -7.312 -10.719 1.941 1 30.23 2 THR B O 1
ATOM 1370 N N . ALA B 1 3 ? -6.922 -9.883 0.222 1 34.12 3 ALA B N 1
ATOM 1371 C CA . ALA B 1 3 ? -5.625 -10.555 0.206 1 34.12 3 ALA B CA 1
ATOM 1372 C C . ALA B 1 3 ? -4.992 -10.562 1.595 1 34.12 3 ALA B C 1
ATOM 1374 O O . ALA B 1 3 ? -4.895 -9.516 2.242 1 34.12 3 ALA B O 1
ATOM 1375 N N . ALA B 1 4 ? -5.113 -11.594 2.299 1 37.81 4 ALA B N 1
ATOM 1376 C CA . ALA B 1 4 ? -4.508 -11.844 3.604 1 37.81 4 ALA B CA 1
ATOM 1377 C C . ALA B 1 4 ? -3.129 -11.188 3.697 1 37.81 4 ALA B C 1
ATOM 1379 O O . ALA B 1 4 ? -2.195 -11.602 3.004 1 37.81 4 ALA B O 1
ATOM 1380 N N . ASN B 1 5 ? -3.016 -9.906 3.689 1 52.03 5 ASN B N 1
ATOM 1381 C CA . ASN B 1 5 ? -1.749 -9.328 4.121 1 52.03 5 ASN B CA 1
ATOM 1382 C C . ASN B 1 5 ? -1.116 -10.141 5.246 1 52.03 5 ASN B C 1
ATOM 1384 O O . ASN B 1 5 ? -1.36 -9.875 6.426 1 52.03 5 ASN B O 1
ATOM 1388 N N . LEU B 1 6 ? -0.914 -11.375 4.902 1 64.62 6 LEU B N 1
ATOM 1389 C CA . LEU B 1 6 ? -0.329 -12.266 5.898 1 64.62 6 LEU B CA 1
ATOM 1390 C C . LEU B 1 6 ? 0.853 -11.609 6.598 1 64.62 6 LEU B C 1
ATOM 1392 O O . LEU B 1 6 ? 1.292 -12.062 7.652 1 64.62 6 LEU B O 1
ATOM 1396 N N . GLY B 1 7 ? 1.206 -10.516 6.129 1 82.06 7 GLY B N 1
ATOM 1397 C CA . GLY B 1 7 ? 2.363 -9.828 6.68 1 82.06 7 GLY B CA 1
ATOM 1398 C C . GLY B 1 7 ? 3.65 -10.141 5.938 1 82.06 7 GLY B C 1
ATOM 1399 O O . GLY B 1 7 ? 3.766 -11.188 5.293 1 82.06 7 GLY B O 1
ATOM 1400 N N . THR B 1 8 ? 4.477 -9.375 5.863 1 90.5 8 THR B N 1
ATOM 1401 C CA . THR B 1 8 ? 5.762 -9.414 5.172 1 90.5 8 THR B CA 1
ATOM 1402 C C . THR B 1 8 ? 6.539 -10.672 5.543 1 90.5 8 THR B C 1
ATOM 1404 O O . THR B 1 8 ? 6.957 -11.43 4.668 1 90.5 8 THR B O 1
ATOM 1407 N N . ARG B 1 9 ? 6.594 -11.086 6.719 1 92.62 9 ARG B N 1
ATOM 1408 C CA . ARG B 1 9 ? 7.449 -12.195 7.148 1 92.62 9 ARG B CA 1
ATOM 1409 C C . ARG B 1 9 ? 6.793 -13.539 6.855 1 92.62 9 ARG B C 1
ATOM 1411 O O . ARG B 1 9 ? 7.473 -14.5 6.488 1 92.62 9 ARG B O 1
ATOM 1418 N N . VAL B 1 10 ? 5.52 -13.625 7.016 1 92.75 10 VAL B N 1
ATOM 1419 C CA . VAL B 1 10 ? 4.809 -14.852 6.676 1 92.75 10 VAL B CA 1
ATOM 1420 C C . VAL B 1 10 ? 5.016 -15.18 5.199 1 92.75 10 VAL B C 1
ATOM 1422 O O . VAL B 1 10 ? 5.316 -16.328 4.844 1 92.75 10 VAL B O 1
ATOM 1425 N N . THR B 1 11 ? 4.91 -14.188 4.387 1 93.38 11 THR B N 1
ATOM 1426 C CA . THR B 1 11 ? 5.141 -14.375 2.957 1 93.38 11 THR B CA 1
ATOM 1427 C C . THR B 1 11 ? 6.566 -14.859 2.699 1 93.38 11 THR B C 1
ATOM 1429 O O . THR B 1 11 ? 6.777 -15.789 1.919 1 93.38 11 THR B O 1
ATOM 1432 N N . GLY B 1 12 ? 7.512 -14.273 3.348 1 96.19 12 GLY B N 1
ATOM 1433 C CA . GLY B 1 12 ? 8.898 -14.688 3.191 1 96.19 12 GLY B CA 1
ATOM 1434 C C . GLY B 1 12 ? 9.141 -16.125 3.596 1 96.19 12 GLY B C 1
ATOM 1435 O O . GLY B 1 12 ? 9.844 -16.875 2.898 1 96.19 12 GLY B O 1
ATOM 1436 N N . TRP B 1 13 ? 8.547 -16.547 4.652 1 96.88 13 TRP B N 1
ATOM 1437 C CA . TRP B 1 13 ? 8.711 -17.922 5.117 1 96.88 13 TRP B CA 1
ATOM 1438 C C . TRP B 1 13 ? 8.039 -18.906 4.164 1 96.88 13 TRP B C 1
ATOM 1440 O O . TRP B 1 13 ? 8.484 -20.047 4.023 1 96.88 13 TRP B O 1
ATOM 1450 N N . GLY B 1 14 ? 6.98 -18.438 3.533 1 96.88 14 GLY B N 1
ATOM 1451 C CA . GLY B 1 14 ? 6.43 -19.266 2.461 1 96.88 14 GLY B CA 1
ATOM 1452 C C . GLY B 1 14 ? 7.449 -19.594 1.388 1 96.88 14 GLY B C 1
ATOM 1453 O O . GLY B 1 14 ? 7.555 -20.75 0.967 1 96.88 14 GLY B O 1
ATOM 1454 N N . PHE B 1 15 ? 8.203 -18.672 1.02 1 97.44 15 PHE B N 1
ATOM 1455 C CA . PHE B 1 15 ? 9.227 -18.891 0 1 97.44 15 PHE B CA 1
ATOM 1456 C C . PHE B 1 15 ? 10.305 -19.844 0.501 1 97.44 15 PHE B C 1
ATOM 1458 O O . PHE B 1 15 ? 10.867 -20.609 -0.278 1 97.44 15 PHE B O 1
ATOM 1465 N N . VAL B 1 16 ? 10.562 -19.781 1.794 1 98.25 16 VAL B N 1
ATOM 1466 C CA . VAL B 1 16 ? 11.531 -20.703 2.367 1 98.25 16 VAL B CA 1
ATOM 1467 C C . VAL B 1 16 ? 11.016 -22.141 2.215 1 98.25 16 VAL B C 1
ATOM 1469 O O . VAL B 1 16 ? 11.758 -23.031 1.777 1 98.25 16 VAL B O 1
ATOM 1472 N N . VAL B 1 17 ? 9.789 -22.406 2.551 1 98.19 17 VAL B N 1
ATOM 1473 C CA . VAL B 1 17 ? 9.18 -23.719 2.441 1 98.19 17 VAL B CA 1
ATOM 1474 C C . VAL B 1 17 ? 9.211 -24.188 0.987 1 98.19 17 VAL B C 1
ATOM 1476 O O . VAL B 1 17 ? 9.562 -25.344 0.703 1 98.19 17 VAL B O 1
ATOM 1479 N N . PHE B 1 18 ? 8.906 -23.281 0.07 1 97.75 18 PHE B N 1
ATOM 1480 C CA . PHE B 1 18 ? 8.906 -23.625 -1.349 1 97.75 18 PHE B CA 1
ATOM 1481 C C . PHE B 1 18 ? 10.32 -23.969 -1.815 1 97.75 18 PHE B C 1
ATOM 1483 O O . PHE B 1 18 ? 10.492 -24.828 -2.686 1 97.75 18 PHE B O 1
ATOM 1490 N N . THR B 1 19 ? 11.242 -23.312 -1.33 1 98.31 19 THR B N 1
ATOM 1491 C CA . THR B 1 19 ? 12.633 -23.594 -1.674 1 98.31 19 THR B CA 1
ATOM 1492 C C . THR B 1 19 ? 13.039 -25 -1.235 1 98.31 19 THR B C 1
ATOM 1494 O O . THR B 1 19 ? 13.656 -25.734 -2.002 1 98.31 19 THR B O 1
ATOM 1497 N N . ILE B 1 20 ? 12.68 -25.359 -0.01 1 98.19 20 ILE B N 1
ATOM 1498 C CA . ILE B 1 20 ? 12.953 -26.703 0.49 1 98.19 20 ILE B CA 1
ATOM 1499 C C . ILE B 1 20 ? 12.305 -27.75 -0.428 1 98.19 20 ILE B C 1
ATOM 1501 O O . ILE B 1 20 ? 12.93 -28.734 -0.801 1 98.19 20 ILE B O 1
ATOM 1505 N N . GLY B 1 21 ? 11.109 -27.422 -0.841 1 98.06 21 GLY B N 1
ATOM 1506 C CA . GLY B 1 21 ? 10.414 -28.312 -1.757 1 98.06 21 GLY B CA 1
ATOM 1507 C C . GLY B 1 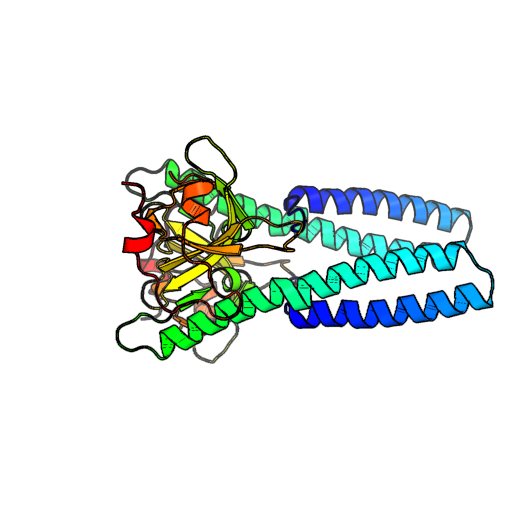21 ? 11.117 -28.453 -3.096 1 98.06 21 GLY B C 1
ATOM 1508 O O . GLY B 1 21 ? 11.289 -29.562 -3.59 1 98.06 21 GLY B O 1
ATOM 1509 N N . SER B 1 22 ? 11.492 -27.312 -3.641 1 98.38 22 SER B N 1
ATOM 1510 C CA . SER B 1 22 ? 12.117 -27.359 -4.961 1 98.38 22 SER B CA 1
ATOM 1511 C C . SER B 1 22 ? 13.469 -28.062 -4.906 1 98.38 22 SER B C 1
ATOM 1513 O O . SER B 1 22 ? 13.867 -28.734 -5.863 1 98.38 22 SER B O 1
ATOM 1515 N N . ILE B 1 23 ? 14.172 -27.953 -3.885 1 98.12 23 ILE B N 1
ATOM 1516 C CA . ILE B 1 23 ? 15.438 -28.656 -3.713 1 98.12 23 ILE B CA 1
ATOM 1517 C C . ILE B 1 23 ? 15.188 -30.156 -3.611 1 98.12 23 ILE B C 1
ATOM 1519 O O . ILE B 1 23 ? 15.906 -30.953 -4.223 1 98.12 23 ILE B O 1
ATOM 1523 N N . ALA B 1 24 ? 14.156 -30.578 -2.826 1 98.19 24 ALA B N 1
ATOM 1524 C CA . ALA B 1 24 ? 13.797 -32 -2.709 1 98.19 24 ALA B CA 1
ATOM 1525 C C . ALA B 1 24 ? 13.453 -32.594 -4.074 1 98.19 24 ALA B C 1
ATOM 1527 O O . ALA B 1 24 ? 13.93 -33.656 -4.426 1 98.19 24 ALA B O 1
ATOM 1528 N N . TRP B 1 25 ? 12.742 -31.781 -4.852 1 97.69 25 TRP B N 1
ATOM 1529 C CA . TRP B 1 25 ? 12.344 -32.281 -6.168 1 97.69 25 TRP B CA 1
ATOM 1530 C C . TRP B 1 25 ? 13.531 -32.312 -7.121 1 97.69 25 TRP B C 1
ATOM 1532 O O . TRP B 1 25 ? 13.602 -33.156 -8.008 1 97.69 25 TRP B O 1
ATOM 1542 N N . SER B 1 26 ? 14.438 -31.453 -6.953 1 97.75 26 SER B N 1
ATOM 1543 C CA . SER B 1 26 ? 15.648 -31.484 -7.758 1 97.75 26 SER B CA 1
ATOM 1544 C C . SER B 1 26 ? 16.453 -32.75 -7.488 1 97.75 26 SER B C 1
ATOM 1546 O O . SER B 1 26 ? 17.031 -33.344 -8.406 1 97.75 26 SER B O 1
ATOM 1548 N N . THR B 1 27 ? 16.469 -33.219 -6.242 1 97.44 27 THR B N 1
ATOM 1549 C CA . THR B 1 27 ? 17.156 -34.438 -5.879 1 97.44 27 THR B CA 1
ATOM 1550 C C . THR B 1 27 ? 16.516 -35.656 -6.559 1 97.44 27 THR B C 1
ATOM 1552 O O . THR B 1 27 ? 17.203 -36.5 -7.086 1 97.44 27 THR B O 1
ATOM 1555 N N . VAL B 1 28 ? 15.234 -35.625 -6.578 1 97.5 28 VAL B N 1
ATOM 1556 C CA . VAL B 1 28 ? 14.492 -36.688 -7.266 1 97.5 28 VAL B CA 1
ATOM 1557 C C . VAL B 1 28 ? 14.844 -36.656 -8.75 1 97.5 28 VAL B C 1
ATOM 1559 O O . VAL B 1 28 ? 15.07 -37.719 -9.352 1 97.5 28 VAL B O 1
ATOM 1562 N N . ALA B 1 29 ? 14.891 -35.469 -9.289 1 98.19 29 ALA B N 1
ATOM 1563 C CA . ALA B 1 29 ? 15.164 -35.312 -10.719 1 98.19 29 ALA B CA 1
ATOM 1564 C C . ALA B 1 29 ? 16.547 -35.875 -11.07 1 98.19 29 ALA B C 1
ATOM 1566 O O . ALA B 1 29 ? 16.703 -36.562 -12.078 1 98.19 29 ALA B O 1
ATOM 1567 N N . ILE B 1 30 ? 17.5 -35.594 -10.289 1 97.31 30 ILE B N 1
ATOM 1568 C CA . ILE B 1 30 ? 18.859 -36.094 -10.516 1 97.31 30 ILE B CA 1
ATOM 1569 C C . ILE B 1 30 ? 18.891 -37.594 -10.422 1 97.31 30 ILE B C 1
ATOM 1571 O O . ILE B 1 30 ? 19.469 -38.281 -11.289 1 97.31 30 ILE B O 1
ATOM 1575 N N . SER B 1 31 ? 18.172 -38.125 -9.406 1 97.5 31 SER B N 1
ATOM 1576 C CA . SER B 1 31 ? 18.203 -39.562 -9.164 1 97.5 31 SER B CA 1
ATOM 1577 C C . SER B 1 31 ? 17.453 -40.344 -10.242 1 97.5 31 SER B C 1
ATOM 1579 O O . SER B 1 31 ? 17.75 -41.5 -10.516 1 97.5 31 SER B O 1
ATOM 1581 N N . THR B 1 32 ? 16.547 -39.625 -10.938 1 97.38 32 THR B N 1
ATOM 1582 C CA . THR B 1 32 ? 15.703 -40.312 -11.914 1 97.38 32 THR B CA 1
ATOM 1583 C C . THR B 1 32 ? 16.078 -39.906 -13.336 1 97.38 32 THR B C 1
ATOM 1585 O O . THR B 1 32 ? 15.484 -40.375 -14.305 1 97.38 32 THR B O 1
ATOM 1588 N N . GLY B 1 33 ? 16.938 -38.969 -13.484 1 96.88 33 GLY B N 1
ATOM 1589 C CA . GLY B 1 33 ? 17.438 -38.531 -14.781 1 96.88 33 GLY B CA 1
ATOM 1590 C C . GLY B 1 33 ? 16.438 -37.688 -15.547 1 96.88 33 GLY B C 1
ATOM 1591 O O . GLY B 1 33 ? 16.422 -37.688 -16.781 1 96.88 33 GLY B O 1
ATOM 1592 N N . GLN B 1 34 ? 15.57 -37.062 -14.852 1 96.88 34 GLN B N 1
ATOM 1593 C CA . GLN B 1 34 ? 14.539 -36.25 -15.477 1 96.88 34 GLN B CA 1
ATOM 1594 C C . GLN B 1 34 ? 15.008 -34.812 -15.617 1 96.88 34 GLN B C 1
ATOM 1596 O O . GLN B 1 34 ? 14.875 -34 -14.688 1 96.88 34 GLN B O 1
ATOM 1601 N N . SER B 1 35 ? 15.43 -34.406 -16.766 1 96.38 35 SER B N 1
ATOM 1602 C CA . SER B 1 35 ? 16.047 -33.094 -17.016 1 96.38 35 SER B CA 1
ATOM 1603 C C . SER B 1 35 ? 15.016 -31.984 -16.922 1 96.38 35 SER B C 1
ATOM 1605 O O . SER B 1 35 ? 15.297 -30.906 -16.375 1 96.38 35 SER B O 1
ATOM 1607 N N . ASN B 1 36 ? 13.859 -32.25 -17.453 1 95.88 36 ASN B N 1
ATOM 1608 C CA . ASN B 1 36 ? 12.828 -31.219 -17.406 1 95.88 36 ASN B CA 1
ATOM 1609 C C . ASN B 1 36 ? 12.438 -30.875 -15.977 1 95.88 36 ASN B C 1
ATOM 1611 O O . ASN B 1 36 ? 12.258 -29.703 -15.641 1 95.88 36 ASN B O 1
ATOM 1615 N N . LEU B 1 37 ? 12.453 -31.875 -15.117 1 94.81 37 LEU B N 1
ATOM 1616 C CA . LEU B 1 37 ? 12.133 -31.688 -13.711 1 94.81 37 LEU B CA 1
ATOM 1617 C C . LEU B 1 37 ? 13.234 -30.922 -12.992 1 94.81 37 LEU B C 1
ATOM 1619 O O . LEU B 1 37 ? 12.961 -30.062 -12.148 1 94.81 37 LEU B O 1
ATOM 1623 N N . LEU B 1 38 ? 14.367 -31.125 -13.391 1 97.25 38 LEU B N 1
ATOM 1624 C CA . LEU B 1 38 ? 15.516 -30.469 -12.773 1 97.25 38 LEU B CA 1
ATOM 1625 C C . LEU B 1 38 ? 15.547 -28.984 -13.125 1 97.25 38 LEU B C 1
ATOM 1627 O O . LEU B 1 38 ? 15.734 -28.141 -12.242 1 97.25 38 LEU B O 1
ATOM 1631 N N . TRP B 1 39 ? 15.32 -28.688 -14.414 1 97.44 39 TRP B N 1
ATOM 1632 C CA . TRP B 1 39 ? 15.344 -27.297 -14.836 1 97.44 39 TRP B CA 1
ATOM 1633 C C . TRP B 1 39 ? 14.18 -26.516 -14.227 1 97.44 39 TRP B C 1
ATOM 1635 O O . TRP B 1 39 ? 14.344 -25.375 -13.82 1 97.44 39 TRP B O 1
ATOM 1645 N N . ALA B 1 40 ? 13.031 -27.156 -14.117 1 96.44 40 ALA B N 1
ATOM 1646 C CA . ALA B 1 40 ? 11.867 -26.484 -13.547 1 96.44 40 ALA B CA 1
ATOM 1647 C C . ALA B 1 40 ? 12.102 -26.156 -12.078 1 96.44 40 ALA B C 1
ATOM 1649 O O . ALA B 1 40 ? 11.789 -25.047 -11.633 1 96.44 40 ALA B O 1
ATOM 1650 N N . ASN B 1 41 ? 12.727 -27.062 -11.469 1 97.88 41 ASN B N 1
ATOM 1651 C CA . ASN B 1 41 ? 12.898 -26.844 -10.031 1 97.88 41 ASN B CA 1
ATOM 1652 C C . ASN B 1 41 ? 14.117 -25.969 -9.742 1 97.88 41 ASN B C 1
ATOM 1654 O O . ASN B 1 41 ? 14.156 -25.281 -8.719 1 97.88 41 ASN B O 1
ATOM 1658 N N . GLY B 1 42 ? 15.055 -25.984 -10.664 1 97.94 42 GLY B N 1
ATOM 1659 C CA . GLY B 1 42 ? 16.125 -25 -10.578 1 97.94 42 GLY B CA 1
ATOM 1660 C C . GLY B 1 42 ? 15.625 -23.562 -10.711 1 97.94 42 GLY B C 1
ATOM 1661 O O . GLY B 1 42 ? 16 -22.703 -9.914 1 97.94 42 GLY B O 1
ATOM 1662 N N . PHE B 1 43 ? 14.789 -23.406 -11.664 1 98.06 43 PHE B N 1
ATOM 1663 C CA . PHE B 1 43 ? 14.195 -22.094 -11.883 1 98.06 43 PHE B CA 1
ATOM 1664 C C . PHE B 1 43 ? 13.359 -21.672 -10.68 1 98.06 43 PHE B C 1
ATOM 1666 O O . PHE B 1 43 ? 13.477 -20.547 -10.211 1 98.06 43 PHE B O 1
ATOM 1673 N N . LEU B 1 44 ? 12.633 -22.609 -10.125 1 97.56 44 LEU B N 1
ATOM 1674 C CA . LEU B 1 44 ? 11.781 -22.312 -8.977 1 97.56 44 LEU B CA 1
ATOM 1675 C C . LEU B 1 44 ? 12.633 -21.969 -7.758 1 97.56 44 LEU B C 1
ATOM 1677 O O . LEU B 1 44 ? 12.258 -21.078 -6.977 1 97.56 44 LEU B O 1
ATOM 1681 N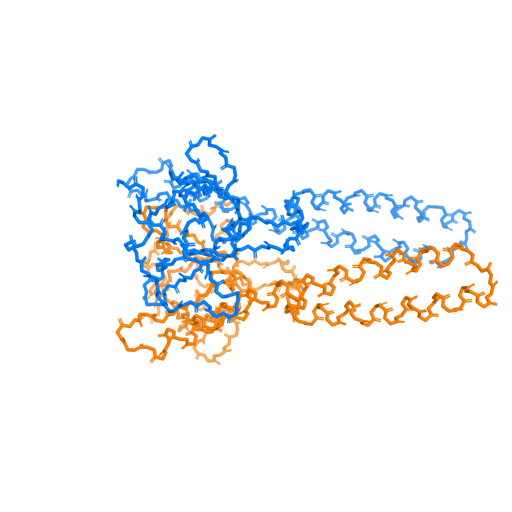 N . THR B 1 45 ? 13.688 -22.672 -7.645 1 98.31 45 THR B N 1
ATOM 1682 C CA . THR B 1 45 ? 14.586 -22.375 -6.531 1 98.31 45 THR B CA 1
ATOM 1683 C C . THR B 1 45 ? 15.109 -20.953 -6.621 1 98.31 45 THR B C 1
ATOM 1685 O O . THR B 1 45 ? 15.133 -20.234 -5.625 1 98.31 45 THR B O 1
ATOM 1688 N N . LEU B 1 46 ? 15.469 -20.562 -7.879 1 97.69 46 LEU B N 1
ATOM 1689 C CA . LEU B 1 46 ? 15.984 -19.219 -8.086 1 97.69 46 LEU B CA 1
ATOM 1690 C C . LEU B 1 46 ? 14.922 -18.172 -7.758 1 97.69 46 LEU B C 1
ATOM 1692 O O . LEU B 1 46 ? 15.188 -17.203 -7.051 1 97.69 46 LEU B O 1
ATOM 1696 N N . VAL B 1 47 ? 13.766 -18.359 -8.195 1 97.31 47 VAL B N 1
ATOM 1697 C CA . VAL B 1 47 ? 12.648 -17.453 -7.949 1 97.31 47 VAL B CA 1
ATOM 1698 C C . VAL B 1 47 ? 12.375 -17.359 -6.449 1 97.31 47 VAL B C 1
ATOM 1700 O O . VAL B 1 47 ? 12.148 -16.266 -5.922 1 97.31 47 VAL B O 1
ATOM 1703 N N . ASN B 1 48 ? 12.477 -18.5 -5.828 1 97.81 48 ASN B N 1
ATOM 1704 C CA . ASN B 1 48 ? 12.211 -18.531 -4.395 1 97.81 48 ASN B CA 1
ATOM 1705 C C . ASN B 1 48 ? 13.289 -17.781 -3.611 1 97.81 48 ASN B C 1
ATOM 1707 O O . ASN B 1 48 ? 12.984 -17.109 -2.623 1 97.81 48 ASN B O 1
ATOM 1711 N N . LEU B 1 49 ? 14.477 -17.875 -4.039 1 97.25 49 LEU B N 1
ATOM 1712 C CA . LEU B 1 49 ? 15.555 -17.156 -3.361 1 97.25 49 LEU B CA 1
ATOM 1713 C C . LEU B 1 49 ? 15.375 -15.656 -3.502 1 97.25 49 LEU B C 1
ATOM 1715 O O . LEU B 1 49 ? 15.641 -14.906 -2.557 1 97.25 49 LEU B O 1
ATOM 1719 N N . ILE B 1 50 ? 14.938 -15.242 -4.625 1 95.62 50 ILE B N 1
ATOM 1720 C CA . ILE B 1 50 ? 14.617 -13.836 -4.836 1 95.62 50 ILE B CA 1
ATOM 1721 C C . ILE B 1 50 ? 13.477 -13.414 -3.908 1 95.62 50 ILE B C 1
ATOM 1723 O O . ILE B 1 50 ? 13.531 -12.344 -3.297 1 95.62 50 ILE B O 1
ATOM 1727 N N . GLY B 1 51 ? 12.508 -14.297 -3.764 1 95.81 51 GLY B N 1
ATOM 1728 C CA . GLY B 1 51 ? 11.406 -14.039 -2.846 1 95.81 51 GLY B CA 1
ATOM 1729 C C . GLY B 1 51 ? 11.859 -13.898 -1.403 1 95.81 51 GLY B C 1
ATOM 1730 O O . GLY B 1 51 ? 11.414 -12.992 -0.693 1 95.81 51 GLY B O 1
ATOM 1731 N N . ILE B 1 52 ? 12.734 -14.789 -1.033 1 96.38 52 ILE B N 1
ATOM 1732 C CA . ILE B 1 52 ? 13.258 -14.75 0.326 1 96.38 52 ILE B CA 1
ATOM 1733 C C . ILE B 1 52 ? 13.984 -13.43 0.563 1 96.38 52 ILE B C 1
ATOM 1735 O O . ILE B 1 52 ? 13.758 -12.766 1.578 1 96.38 52 ILE B O 1
ATOM 1739 N N . TRP B 1 53 ? 14.82 -13.039 -0.316 1 95.38 53 TRP B N 1
ATOM 1740 C CA . TRP B 1 53 ? 15.547 -11.781 -0.206 1 95.38 53 TRP B CA 1
ATOM 1741 C C . TRP B 1 53 ? 14.586 -10.602 -0.129 1 95.38 53 TRP B C 1
ATOM 1743 O O . TRP B 1 53 ? 14.742 -9.719 0.719 1 95.38 53 TRP B O 1
ATOM 1753 N N . ARG B 1 54 ? 13.594 -10.555 -0.925 1 94.19 54 ARG B N 1
ATOM 1754 C CA . ARG B 1 54 ? 12.648 -9.445 -0.991 1 94.19 54 ARG B CA 1
ATOM 1755 C C . ARG B 1 54 ? 11.852 -9.328 0.305 1 94.19 54 ARG B C 1
ATOM 1757 O O . ARG B 1 54 ? 11.797 -8.25 0.906 1 94.19 54 ARG B O 1
ATOM 1764 N N . TRP B 1 55 ? 11.375 -10.445 0.725 1 95.31 55 TRP B N 1
ATOM 1765 C CA . TRP B 1 55 ? 10.383 -10.383 1.795 1 95.31 55 TRP B CA 1
ATOM 1766 C C . TRP B 1 55 ? 11.055 -10.438 3.162 1 95.31 55 TRP B C 1
ATOM 1768 O O . TRP B 1 55 ? 10.703 -9.68 4.066 1 95.31 55 TRP B O 1
ATOM 1778 N N . LEU B 1 56 ? 12.039 -11.266 3.324 1 95.12 56 LEU B N 1
ATOM 1779 C CA . LEU B 1 56 ? 12.695 -11.406 4.621 1 95.12 56 LEU B CA 1
ATOM 1780 C C . LEU B 1 56 ? 13.898 -10.469 4.73 1 95.12 56 LEU B C 1
ATOM 1782 O O . LEU B 1 56 ? 14.477 -10.32 5.809 1 95.12 56 LEU B O 1
ATOM 1786 N N . GLY B 1 57 ? 14.266 -9.805 3.668 1 93.75 57 GLY B N 1
ATOM 1787 C CA . GLY B 1 57 ? 15.352 -8.828 3.656 1 93.75 57 GLY B CA 1
ATOM 1788 C C . GLY B 1 57 ? 14.867 -7.402 3.486 1 93.75 57 GLY B C 1
ATOM 1789 O O . GLY B 1 57 ? 14.641 -6.699 4.473 1 93.75 57 GLY B O 1
ATOM 1790 N N . ARG B 1 58 ? 14.461 -7.09 2.262 1 93.75 58 ARG B N 1
ATOM 1791 C CA . ARG B 1 58 ? 14.156 -5.707 1.913 1 93.75 58 ARG B CA 1
ATOM 1792 C C . ARG B 1 58 ? 12.891 -5.23 2.619 1 93.75 58 ARG B C 1
ATOM 1794 O O . ARG B 1 58 ? 12.922 -4.246 3.361 1 93.75 58 ARG B O 1
ATOM 1801 N N . GLN B 1 59 ? 11.852 -5.953 2.436 1 93.56 59 GLN B N 1
ATOM 1802 C CA . GLN B 1 59 ? 10.562 -5.539 2.984 1 93.56 59 GLN B CA 1
ATOM 1803 C C . GLN B 1 59 ? 10.57 -5.598 4.508 1 93.56 59 GLN B C 1
ATOM 1805 O O . GLN B 1 59 ? 10.023 -4.715 5.172 1 93.56 59 GLN B O 1
ATOM 1810 N N . ALA B 1 60 ? 11.125 -6.625 5.016 1 93.88 60 ALA B N 1
ATOM 1811 C CA . ALA B 1 60 ? 11.219 -6.758 6.469 1 93.88 60 ALA B CA 1
ATOM 1812 C C . ALA B 1 60 ? 12 -5.598 7.078 1 93.88 60 ALA B C 1
ATOM 1814 O O . ALA B 1 60 ? 11.617 -5.07 8.125 1 93.88 60 ALA B O 1
ATOM 1815 N N . LYS B 1 61 ? 13.062 -5.199 6.426 1 94.31 61 LYS B N 1
ATOM 1816 C CA . LYS B 1 61 ? 13.875 -4.094 6.922 1 94.31 61 LYS B CA 1
ATOM 1817 C C . LYS B 1 61 ? 13.094 -2.783 6.902 1 94.31 61 LYS B C 1
ATOM 1819 O O . LYS B 1 61 ? 13.188 -1.979 7.832 1 94.31 61 LYS B O 1
ATOM 1824 N N . HIS B 1 62 ? 12.328 -2.545 5.789 1 95 62 HIS B N 1
ATOM 1825 C CA . HIS B 1 62 ? 11.469 -1.363 5.734 1 95 62 HIS B CA 1
ATOM 1826 C C . HIS B 1 62 ? 10.461 -1.356 6.879 1 95 62 HIS B C 1
ATOM 1828 O O . HIS B 1 62 ? 10.227 -0.317 7.5 1 95 62 HIS B O 1
ATOM 1834 N N . GLU B 1 63 ? 9.875 -2.523 7.133 1 93.62 63 GLU B N 1
ATOM 1835 C CA . GLU B 1 63 ? 8.914 -2.646 8.227 1 93.62 63 GLU B CA 1
ATOM 1836 C C . GLU B 1 63 ? 9.578 -2.385 9.57 1 93.62 63 GLU B C 1
ATOM 1838 O O . GLU B 1 63 ? 9.008 -1.713 10.43 1 93.62 63 GLU B O 1
ATOM 1843 N N . ASP B 1 64 ? 10.773 -2.918 9.766 1 94.94 64 ASP B N 1
ATOM 1844 C CA . ASP B 1 64 ? 11.516 -2.684 11 1 94.94 64 ASP B CA 1
ATOM 1845 C C . ASP B 1 64 ? 11.836 -1.2 11.18 1 94.94 64 ASP B C 1
ATOM 1847 O O . ASP B 1 64 ? 11.766 -0.673 12.289 1 94.94 64 ASP B O 1
ATOM 1851 N N . GLY B 1 65 ? 12.203 -0.542 10.102 1 96.44 65 GLY B N 1
ATOM 1852 C CA . GLY B 1 65 ? 12.43 0.894 10.148 1 96.44 65 GLY B CA 1
ATOM 1853 C C . GLY B 1 65 ? 11.203 1.684 10.547 1 96.44 65 GLY B C 1
ATOM 1854 O O . GLY B 1 65 ? 11.273 2.564 11.406 1 96.44 65 GLY B O 1
ATOM 1855 N N . ARG B 1 66 ? 10.133 1.349 9.922 1 94.81 66 ARG B N 1
ATOM 1856 C CA . ARG B 1 66 ? 8.852 1.974 10.242 1 94.81 66 ARG B CA 1
ATOM 1857 C C . ARG B 1 66 ? 8.516 1.802 11.719 1 94.81 66 ARG B C 1
ATOM 1859 O O . ARG B 1 66 ? 8.156 2.768 12.391 1 94.81 66 ARG B O 1
ATOM 1866 N N . ASP B 1 67 ? 8.641 0.583 12.203 1 93.75 67 ASP B N 1
ATOM 1867 C CA . ASP B 1 67 ? 8.336 0.268 13.594 1 93.75 67 ASP B CA 1
ATOM 1868 C C . ASP B 1 67 ? 9.266 1.016 14.547 1 93.75 67 ASP B C 1
ATOM 1870 O O . ASP B 1 67 ? 8.836 1.479 15.609 1 93.75 67 ASP B O 1
ATOM 1874 N N . ALA B 1 68 ? 10.477 1.108 14.172 1 95.62 68 ALA B N 1
ATOM 1875 C CA . ALA B 1 68 ? 11.453 1.828 14.992 1 95.62 68 ALA B CA 1
ATOM 1876 C C . ALA B 1 68 ? 11.078 3.301 15.117 1 95.62 68 ALA B C 1
ATOM 1878 O O . ALA B 1 68 ? 11.086 3.855 16.219 1 95.62 68 ALA B O 1
ATOM 1879 N N . ALA B 1 69 ? 10.742 3.904 14.023 1 96.25 69 ALA B N 1
ATOM 1880 C CA . ALA B 1 69 ? 10.344 5.309 14.055 1 96.25 69 ALA B CA 1
ATOM 1881 C C . ALA B 1 69 ? 9.148 5.516 14.977 1 96.25 69 ALA B C 1
ATOM 1883 O O . ALA B 1 69 ? 9.094 6.496 15.727 1 96.25 69 ALA B O 1
ATOM 1884 N N . THR B 1 70 ? 8.211 4.605 14.859 1 94.62 70 THR B N 1
ATOM 1885 C CA . THR B 1 70 ? 7.023 4.672 15.711 1 94.62 70 THR B CA 1
ATOM 1886 C C . THR B 1 70 ? 7.402 4.527 17.188 1 94.62 70 THR B C 1
ATOM 1888 O O . THR B 1 70 ? 6.969 5.316 18.016 1 94.62 70 THR B O 1
ATOM 1891 N N . ARG B 1 71 ? 8.211 3.592 17.469 1 94.19 71 ARG B N 1
ATOM 1892 C CA . ARG B 1 71 ? 8.641 3.34 18.844 1 94.19 71 ARG B CA 1
ATOM 1893 C C . ARG B 1 71 ? 9.469 4.5 19.375 1 94.19 71 ARG B C 1
ATOM 1895 O O . ARG B 1 71 ? 9.227 4.984 20.484 1 94.19 71 ARG B O 1
ATOM 1902 N N . TYR B 1 72 ? 10.43 4.953 18.578 1 96.25 72 TYR B N 1
ATOM 1903 C CA . TYR B 1 72 ? 11.305 6.043 19.016 1 96.25 72 TYR B CA 1
ATOM 1904 C C . TYR B 1 72 ? 10.508 7.324 19.219 1 96.25 72 TYR B C 1
ATOM 1906 O O . TYR B 1 72 ? 10.734 8.039 20.203 1 96.25 72 TYR B O 1
ATOM 1914 N N . SER B 1 73 ? 9.602 7.578 18.344 1 95.88 73 SER B N 1
ATOM 1915 C CA . SER B 1 73 ? 8.828 8.805 18.453 1 95.88 73 SER B CA 1
ATOM 1916 C C . SER B 1 73 ? 7.875 8.75 19.656 1 95.88 73 SER B C 1
ATOM 1918 O O . SER B 1 73 ? 7.637 9.758 20.312 1 95.88 73 SER B O 1
ATOM 1920 N N . ALA B 1 74 ? 7.293 7.652 19.969 1 93.56 74 ALA B N 1
ATOM 1921 C CA . ALA B 1 74 ? 6.402 7.477 21.109 1 93.56 74 ALA B CA 1
ATOM 1922 C C . ALA B 1 74 ? 7.16 7.648 22.422 1 93.56 74 ALA B C 1
ATOM 1924 O O . ALA B 1 74 ? 6.594 8.094 23.422 1 93.56 74 ALA B O 1
ATOM 1925 N N . ALA B 1 75 ? 8.43 7.309 22.438 1 94.62 75 ALA B N 1
ATOM 1926 C CA . ALA B 1 75 ? 9.25 7.348 23.641 1 94.62 75 ALA B CA 1
ATOM 1927 C C . ALA B 1 75 ? 9.875 8.727 23.844 1 94.62 75 ALA B C 1
ATOM 1929 O O . ALA B 1 75 ? 10.305 9.07 24.938 1 94.62 75 ALA B O 1
ATOM 1930 N N . ALA B 1 76 ? 9.984 9.453 22.766 1 93.94 76 ALA B N 1
ATOM 1931 C CA . ALA B 1 76 ? 10.664 10.742 22.812 1 93.94 76 ALA B CA 1
ATOM 1932 C C . ALA B 1 76 ? 9.734 11.828 23.344 1 93.94 76 ALA B C 1
ATOM 1934 O O . ALA B 1 76 ? 8.578 11.914 22.938 1 93.94 76 ALA B O 1
ATOM 1935 N N . ALA B 1 77 ? 10.25 12.609 24.281 1 91.38 77 ALA B N 1
ATOM 1936 C CA . ALA B 1 77 ? 9.469 13.734 24.797 1 91.38 77 ALA B CA 1
ATOM 1937 C C . ALA B 1 77 ? 9.461 14.898 23.812 1 91.38 77 ALA B C 1
ATOM 1939 O O . ALA B 1 77 ? 10.484 15.203 23.188 1 91.38 77 ALA B O 1
ATOM 1940 N N . GLY B 1 78 ? 8.344 15.531 23.609 1 91.88 78 GLY B N 1
ATOM 1941 C CA . GLY B 1 78 ? 8.242 16.75 22.828 1 91.88 78 GLY B CA 1
ATOM 1942 C C . GLY B 1 78 ? 8.141 16.484 21.328 1 91.88 78 GLY B C 1
ATOM 1943 O O . GLY B 1 78 ? 8.266 17.406 20.516 1 91.88 78 GLY B O 1
ATOM 1944 N N . VAL B 1 79 ? 8.102 15.18 20.953 1 91.81 79 VAL B N 1
ATOM 1945 C CA . VAL B 1 79 ? 7.961 14.844 19.531 1 91.81 79 VAL B CA 1
ATOM 1946 C C . VAL B 1 79 ? 6.656 14.086 19.312 1 91.81 79 VAL B C 1
ATOM 1948 O O . VAL B 1 79 ? 6.266 13.25 20.125 1 91.81 79 VAL B O 1
ATOM 1951 N N . PRO B 1 80 ? 6.02 14.422 18.281 1 93.5 80 PRO B N 1
ATOM 1952 C CA . PRO B 1 80 ? 4.797 13.664 18 1 93.5 80 PRO B CA 1
ATOM 1953 C C . PRO B 1 80 ? 5.066 12.195 17.703 1 93.5 80 PRO B C 1
ATOM 1955 O O . PRO B 1 80 ? 6.098 11.852 17.109 1 93.5 80 PRO B O 1
ATOM 1958 N N . THR B 1 81 ? 4.164 11.367 18.156 1 94.7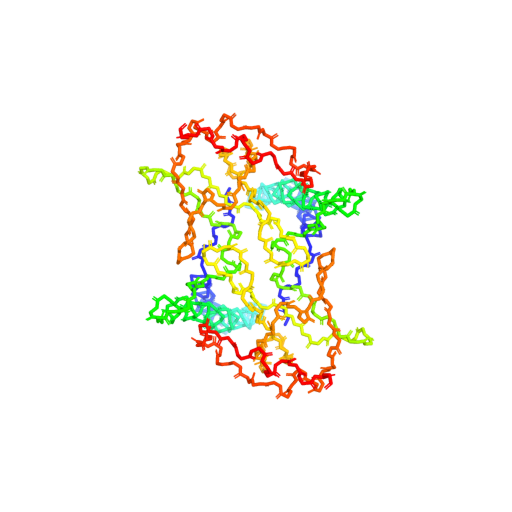5 81 THR B N 1
ATOM 1959 C CA . THR B 1 81 ? 4.254 9.961 17.797 1 94.75 81 THR B CA 1
ATOM 1960 C C . THR B 1 81 ? 3.973 9.766 16.312 1 94.75 81 THR B C 1
ATOM 1962 O O . THR B 1 81 ? 3.053 10.375 15.766 1 94.75 81 THR B O 1
ATOM 1965 N N . LEU B 1 82 ? 4.809 8.883 15.664 1 95.75 82 LEU B N 1
ATOM 1966 C CA . LEU B 1 82 ? 4.703 8.703 14.219 1 95.75 82 LEU B CA 1
ATOM 1967 C C . LEU B 1 82 ? 4.156 7.32 13.883 1 95.75 82 LEU B C 1
ATOM 1969 O O . LEU B 1 82 ? 4.289 6.387 14.672 1 95.75 82 LEU B O 1
ATOM 1973 N N . PHE B 1 83 ? 3.537 7.188 12.781 1 93.44 83 PHE B N 1
ATOM 1974 C CA . PHE B 1 83 ? 3.209 5.902 12.172 1 93.44 83 PHE B CA 1
ATOM 1975 C C . PHE B 1 83 ? 3.402 5.953 10.664 1 93.44 83 PHE B C 1
ATOM 1977 O O . PHE B 1 83 ? 3.402 7.031 10.07 1 93.44 83 PHE B O 1
ATOM 1984 N N . GLY B 1 84 ? 3.625 4.863 10.016 1 94.5 84 GLY B N 1
ATOM 1985 C CA . GLY B 1 84 ? 3.898 4.797 8.594 1 94.5 84 GLY B CA 1
ATOM 1986 C C . GLY B 1 84 ? 2.641 4.75 7.742 1 94.5 84 GLY B C 1
ATOM 1987 O O . GLY B 1 84 ? 1.74 3.947 8.008 1 94.5 84 GLY B O 1
ATOM 1988 N N . VAL B 1 85 ? 2.621 5.535 6.691 1 93.56 85 VAL B N 1
ATOM 1989 C CA . VAL B 1 85 ? 1.456 5.582 5.812 1 93.56 85 VAL B CA 1
ATOM 1990 C C . VAL B 1 85 ? 1.311 4.254 5.074 1 93.56 85 VAL B C 1
ATOM 1992 O O . VAL B 1 85 ? 0.209 3.883 4.66 1 93.56 85 VAL B O 1
ATOM 1995 N N . GLY B 1 86 ? 2.391 3.566 4.926 1 90.69 86 GLY B N 1
ATOM 1996 C CA . GLY B 1 86 ? 2.35 2.252 4.305 1 90.69 86 GLY B CA 1
ATOM 1997 C C . GLY B 1 86 ? 1.469 1.267 5.051 1 90.69 86 GLY B C 1
ATOM 1998 O O . GLY B 1 86 ? 1.038 0.259 4.484 1 90.69 86 GLY B O 1
ATOM 1999 N N . SER B 1 87 ? 1.187 1.532 6.266 1 89.94 87 SER B N 1
ATOM 2000 C CA . SER B 1 87 ? 0.358 0.642 7.074 1 89.94 87 SER B CA 1
ATOM 2001 C C . SER B 1 87 ? -1.094 1.106 7.094 1 89.94 87 SER B C 1
ATOM 2003 O O . SER B 1 87 ? -1.958 0.433 7.66 1 89.94 87 SER B O 1
ATOM 2005 N N . LEU B 1 88 ? -1.34 2.191 6.512 1 92.31 88 LEU B N 1
ATOM 2006 C CA . LEU B 1 88 ? -2.656 2.805 6.645 1 92.31 88 LEU B CA 1
ATOM 2007 C C . LEU B 1 88 ? -3.684 2.08 5.781 1 92.31 88 LEU B C 1
ATOM 2009 O O . LEU B 1 88 ? -4.754 1.702 6.266 1 92.31 88 LEU B O 1
ATOM 2013 N N . VAL B 1 89 ? -3.361 1.955 4.5 1 92.5 89 VAL B N 1
ATOM 2014 C CA . VAL B 1 89 ? -4.277 1.28 3.584 1 92.5 89 VAL B CA 1
ATOM 2015 C C . VAL B 1 89 ? -4.355 -0.204 3.934 1 92.5 89 VAL B C 1
ATOM 2017 O O . VAL B 1 89 ? -3.326 -0.875 4.055 1 92.5 89 VAL B O 1
ATOM 2020 N N . GLY B 1 90 ? -5.527 -0.663 4.172 1 90.62 90 GLY B N 1
ATOM 2021 C CA . GLY B 1 90 ? -5.727 -2.053 4.547 1 90.62 90 GLY B CA 1
ATOM 2022 C C . GLY B 1 90 ? -5.836 -2.254 6.047 1 90.62 90 GLY B C 1
ATOM 2023 O O . GLY B 1 90 ? -6.199 -3.34 6.508 1 90.62 90 GLY B O 1
ATOM 2024 N N . ALA B 1 91 ? -5.562 -1.252 6.777 1 92.19 91 ALA B N 1
ATOM 2025 C CA . ALA B 1 91 ? -5.66 -1.364 8.234 1 92.19 91 ALA B CA 1
ATOM 2026 C C . ALA B 1 91 ? -7.109 -1.535 8.672 1 92.19 91 ALA B C 1
ATOM 2028 O O . ALA B 1 91 ? -8.016 -0.94 8.086 1 92.19 91 ALA B O 1
ATOM 2029 N N . ALA B 1 92 ? -7.285 -2.312 9.711 1 92.94 92 ALA B N 1
ATOM 2030 C CA . ALA B 1 92 ? -8.609 -2.451 10.305 1 92.94 92 ALA B CA 1
ATOM 2031 C C . ALA B 1 92 ? -8.969 -1.226 11.141 1 92.94 92 ALA B C 1
ATOM 2033 O O . ALA B 1 92 ? -8.117 -0.678 11.844 1 92.94 92 ALA B O 1
ATOM 2034 N N . LEU B 1 93 ? -10.156 -0.784 11.023 1 96.12 93 LEU B N 1
ATOM 2035 C CA . LEU B 1 93 ? -10.703 0.245 11.898 1 96.12 93 LEU B CA 1
ATOM 2036 C C . LEU B 1 93 ? -11.547 -0.378 13.008 1 96.12 93 LEU B C 1
ATOM 2038 O O . LEU B 1 93 ? -12.5 -1.107 12.734 1 96.12 93 LEU B O 1
ATOM 2042 N N . THR B 1 94 ? -11.164 -0.13 14.188 1 96.12 94 THR B N 1
ATOM 2043 C CA . THR B 1 94 ? -11.898 -0.662 15.328 1 96.12 94 THR B CA 1
ATOM 2044 C C . THR B 1 94 ? -12.703 0.438 16.016 1 96.12 94 THR B C 1
ATOM 2046 O O . THR B 1 94 ? -12.242 1.576 16.125 1 96.12 94 THR B O 1
ATOM 2049 N N . GLY B 1 95 ? -13.859 0.078 16.484 1 96.06 95 GLY B N 1
ATOM 2050 C CA . GLY B 1 95 ? -14.758 1.028 17.141 1 96.06 95 GLY B CA 1
ATOM 2051 C C . GLY B 1 95 ? -14.688 0.985 18.656 1 96.06 95 GLY B C 1
ATOM 2052 O O . GLY B 1 95 ? -13.68 0.55 19.219 1 96.06 95 GLY B O 1
ATOM 2053 N N . ARG B 1 96 ? -15.617 1.699 19.438 1 90.31 96 ARG B N 1
ATOM 2054 C CA . ARG B 1 96 ? -15.688 1.913 20.891 1 90.31 96 ARG B CA 1
ATOM 2055 C C . ARG B 1 96 ? -15.508 0.602 21.641 1 90.31 96 ARG B C 1
ATOM 2057 O O . ARG B 1 96 ? -14.773 0.542 22.625 1 90.31 96 ARG B O 1
ATOM 2064 N N . ASP B 1 97 ? -15.984 -0.563 21.375 1 87.06 97 ASP B N 1
ATOM 2065 C CA . ASP B 1 97 ? -15.922 -1.819 22.125 1 87.06 97 ASP B CA 1
ATOM 2066 C C . ASP B 1 97 ? -15 -2.822 21.422 1 87.06 97 ASP B C 1
ATOM 2068 O O . ASP B 1 97 ? -15.133 -4.031 21.625 1 87.06 97 ASP B O 1
ATOM 2072 N N . GLY B 1 98 ? -14.195 -2.277 20.625 1 90.62 98 GLY B N 1
ATOM 2073 C CA . GLY B 1 98 ? -13.242 -3.17 19.984 1 90.62 98 GLY B CA 1
ATOM 2074 C C . GLY B 1 98 ? -13.82 -3.875 18.766 1 90.62 98 GLY B C 1
ATOM 2075 O O . GLY B 1 98 ? -13.164 -4.738 18.188 1 90.62 98 GLY B O 1
ATOM 2076 N N . GLU B 1 99 ? -14.984 -3.457 18.469 1 93.56 99 GLU B N 1
ATOM 2077 C CA . GLU B 1 99 ? -15.617 -4.047 17.281 1 93.56 99 GLU B CA 1
ATOM 2078 C C . GLU B 1 99 ? -14.945 -3.57 16 1 93.56 99 GLU B C 1
ATOM 2080 O O . GLU B 1 99 ? -14.602 -2.393 15.875 1 93.56 99 GLU B O 1
ATOM 2085 N N . GLN B 1 100 ? -14.727 -4.574 15.109 1 93.75 100 GLN B N 1
ATOM 2086 C CA . GLN B 1 100 ? -14.188 -4.176 13.812 1 93.75 100 GLN B CA 1
ATOM 2087 C C . GLN B 1 100 ? -15.266 -3.535 12.945 1 93.75 100 GLN B C 1
ATOM 2089 O O . GLN B 1 100 ? -16.281 -4.172 12.625 1 93.75 100 GLN B O 1
ATOM 2094 N N . LEU 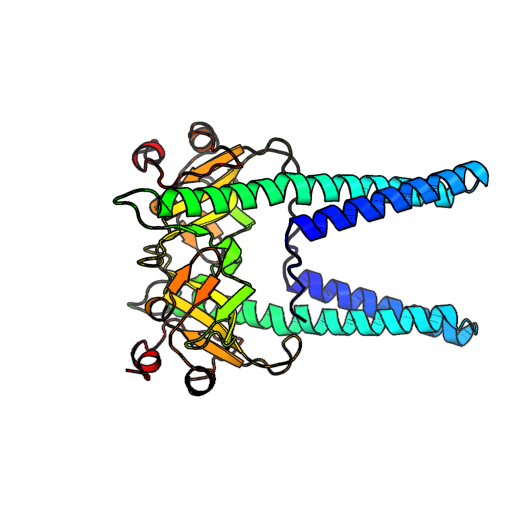B 1 101 ? -15.016 -2.309 12.602 1 95.81 101 LEU B N 1
ATOM 2095 C CA . LEU B 1 101 ? -16.016 -1.563 11.844 1 95.81 101 LEU B CA 1
ATOM 2096 C C . LEU B 1 101 ? -15.797 -1.752 10.344 1 95.81 101 LEU B C 1
ATOM 2098 O O . LEU B 1 101 ? -16.766 -1.729 9.57 1 95.81 101 LEU B O 1
ATOM 2102 N N . GLY B 1 102 ? -14.609 -1.905 9.961 1 94.94 102 GLY B N 1
ATOM 2103 C CA . GLY B 1 102 ? -14.242 -1.999 8.555 1 94.94 102 GLY B CA 1
ATOM 2104 C C . GLY B 1 102 ? -12.75 -1.891 8.32 1 94.94 102 GLY B C 1
ATOM 2105 O O . GLY B 1 102 ? -11.953 -2.234 9.188 1 94.94 102 GLY B O 1
ATOM 2106 N N . VAL B 1 103 ? -12.453 -1.581 7.078 1 94.62 103 VAL B N 1
ATOM 2107 C CA . VAL B 1 103 ? -11.062 -1.476 6.668 1 94.62 103 VAL B CA 1
ATOM 2108 C C . VAL B 1 103 ? -10.812 -0.121 6.008 1 94.62 103 VAL B C 1
ATOM 2110 O O . VAL B 1 103 ? -11.688 0.404 5.312 1 94.62 103 VAL B O 1
ATOM 2113 N N . ILE B 1 104 ? -9.641 0.446 6.273 1 95.75 104 ILE B N 1
ATOM 2114 C CA . ILE B 1 104 ? -9.266 1.674 5.578 1 95.75 104 ILE B CA 1
ATOM 2115 C C . ILE B 1 104 ? -8.891 1.357 4.133 1 95.75 104 ILE B C 1
ATOM 2117 O O . ILE B 1 104 ? -7.922 0.638 3.877 1 95.75 104 ILE B O 1
ATOM 2121 N N . VAL B 1 105 ? -9.625 1.938 3.275 1 95.81 105 VAL B N 1
ATOM 2122 C CA . VAL B 1 105 ? -9.438 1.71 1.847 1 95.81 105 VAL B CA 1
ATOM 2123 C C . VAL B 1 105 ? -8.398 2.682 1.299 1 95.81 105 VAL B C 1
ATOM 2125 O O . VAL B 1 105 ? -7.625 2.334 0.403 1 95.81 105 VAL B O 1
ATOM 2128 N N . ASP B 1 106 ? -8.453 3.846 1.769 1 96.69 106 ASP B N 1
ATOM 2129 C CA . ASP B 1 106 ? -7.516 4.887 1.364 1 96.69 106 ASP B CA 1
ATOM 2130 C C . ASP B 1 106 ? -7.617 6.105 2.277 1 96.69 106 ASP B C 1
ATOM 2132 O O . ASP B 1 106 ? -8.516 6.184 3.119 1 96.69 106 ASP B O 1
ATOM 2136 N N . GLY B 1 107 ? -6.699 6.984 2.193 1 96.75 107 GLY B N 1
ATOM 2137 C CA . GLY B 1 107 ? -6.707 8.32 2.779 1 96.75 107 GLY B CA 1
ATOM 2138 C C . GLY B 1 107 ? -6.355 9.406 1.784 1 96.75 107 GLY B C 1
ATOM 2139 O O . GLY B 1 107 ? -5.367 9.297 1.058 1 96.75 107 GLY B O 1
ATOM 2140 N N . MET B 1 108 ? -7.211 10.406 1.786 1 96.75 108 MET B N 1
ATOM 2141 C CA . MET B 1 108 ? -6.957 11.523 0.884 1 96.75 108 MET B CA 1
ATOM 2142 C C . MET B 1 108 ? -6.176 12.625 1.594 1 96.75 108 MET B C 1
ATOM 2144 O O . MET B 1 108 ? -6.621 13.141 2.621 1 96.75 108 MET B O 1
ATOM 2148 N N . MET B 1 109 ? -5.07 12.93 0.979 1 95.94 109 MET B N 1
ATOM 2149 C CA . MET B 1 109 ? -4.152 13.883 1.592 1 95.94 109 MET B CA 1
ATOM 2150 C C . MET B 1 109 ? -4.086 15.172 0.782 1 95.94 109 MET B C 1
ATOM 2152 O O . MET B 1 109 ? -4.102 15.141 -0.449 1 95.94 109 MET B O 1
ATOM 2156 N N . ARG B 1 110 ? -3.928 16.266 1.509 1 95.38 110 ARG B N 1
ATOM 2157 C CA . ARG B 1 110 ? -3.785 17.562 0.877 1 95.38 110 ARG B CA 1
ATOM 2158 C C . ARG B 1 110 ? -2.383 17.75 0.305 1 95.38 110 ARG B C 1
ATOM 2160 O O . ARG B 1 110 ? -1.389 17.516 0.997 1 95.38 110 ARG B O 1
ATOM 2167 N N . CYS B 1 111 ? -2.309 18.281 -0.878 1 92.94 111 CYS B N 1
ATOM 2168 C CA . CYS B 1 111 ? -1.018 18.484 -1.527 1 92.94 111 CYS B CA 1
ATOM 2169 C C . CYS B 1 111 ? -0.264 19.656 -0.897 1 92.94 111 CYS B C 1
ATOM 2171 O O . CYS B 1 111 ? 0.967 19.656 -0.865 1 92.94 111 CYS B O 1
ATOM 2173 N N . GLU B 1 112 ? -0.979 20.578 -0.361 1 91.31 112 GLU B N 1
ATOM 2174 C CA . GLU B 1 112 ? -0.391 21.844 0.073 1 91.31 112 GLU B CA 1
ATOM 2175 C C . GLU B 1 112 ? 0.341 21.688 1.402 1 91.31 112 GLU B C 1
ATOM 2177 O O . GLU B 1 112 ? 1.424 22.234 1.593 1 91.31 112 GLU B O 1
ATOM 2182 N N . ASP B 1 113 ? -0.269 20.906 2.305 1 93 113 ASP B N 1
ATOM 2183 C CA . ASP B 1 113 ? 0.359 20.844 3.621 1 93 113 ASP B CA 1
ATOM 2184 C C . ASP B 1 113 ? 0.533 19.406 4.078 1 93 113 ASP B C 1
ATOM 2186 O O . ASP B 1 113 ? 0.979 19.156 5.203 1 93 113 ASP B O 1
ATOM 2190 N N . SER B 1 114 ? 0.222 18.422 3.234 1 93.69 114 SER B N 1
ATOM 2191 C CA . SER B 1 114 ? 0.444 16.984 3.469 1 93.69 114 SER B CA 1
ATOM 2192 C C . SER B 1 114 ? -0.289 16.516 4.719 1 93.69 114 SER B C 1
ATOM 2194 O O . SER B 1 114 ? 0.237 15.703 5.484 1 93.69 114 SER B O 1
ATOM 2196 N N . ARG B 1 115 ? -1.429 17.141 4.969 1 95.62 115 ARG B N 1
ATOM 2197 C CA . ARG B 1 115 ? -2.334 16.688 6.02 1 95.62 115 ARG B CA 1
ATOM 2198 C C . ARG B 1 115 ? -3.457 15.828 5.441 1 95.62 115 ARG B C 1
ATOM 2200 O O . ARG B 1 115 ? -3.969 16.109 4.355 1 95.62 115 ARG B O 1
ATOM 2207 N N . LEU B 1 116 ? -3.859 14.797 6.203 1 96.5 116 LEU B N 1
ATOM 2208 C CA . LEU B 1 116 ? -5.008 14.008 5.777 1 96.5 116 LEU B CA 1
ATOM 2209 C C . LEU B 1 116 ? -6.277 14.844 5.773 1 96.5 116 LEU B C 1
ATOM 2211 O O . LEU B 1 116 ? -6.555 15.562 6.738 1 96.5 116 LEU B O 1
ATOM 2215 N N . SER B 1 117 ? -6.961 14.82 4.68 1 96.81 117 SER B N 1
ATOM 2216 C CA . SER B 1 117 ? -8.258 15.477 4.59 1 96.81 117 SER B CA 1
ATOM 2217 C C . SER B 1 117 ? -9.375 14.562 5.074 1 96.81 117 SER B C 1
ATOM 2219 O O . SER B 1 117 ? -10.242 14.984 5.848 1 96.81 117 SER B O 1
ATOM 2221 N N . TYR B 1 118 ? -9.367 13.312 4.598 1 97.81 118 TYR B N 1
ATOM 2222 C CA . TYR B 1 118 ? -10.312 12.32 5.098 1 97.81 118 TYR B CA 1
ATOM 2223 C C . TYR B 1 118 ? -9.852 10.906 4.766 1 97.81 118 TYR B C 1
ATOM 2225 O O . TYR B 1 118 ? -8.93 10.719 3.967 1 97.81 118 TYR B O 1
ATOM 2233 N N . LEU B 1 119 ? -10.477 9.961 5.426 1 97.5 119 LEU B N 1
ATOM 2234 C CA . LEU B 1 119 ? -10.266 8.531 5.211 1 97.5 119 LEU B CA 1
ATOM 2235 C C . LEU B 1 119 ? -11.453 7.906 4.488 1 97.5 119 LEU B C 1
ATOM 2237 O O . LEU B 1 119 ? -12.594 8.344 4.668 1 97.5 119 LEU B O 1
ATOM 2241 N N . VAL B 1 120 ? -11.148 7.004 3.701 1 98.12 120 VAL B N 1
ATOM 2242 C CA . VAL B 1 120 ? -12.188 6.203 3.072 1 98.12 120 VAL B CA 1
ATOM 2243 C C . VAL B 1 120 ? -12.242 4.82 3.721 1 98.12 120 VAL B C 1
ATOM 2245 O O . VAL B 1 120 ? -11.266 4.066 3.666 1 98.12 120 VAL B O 1
ATOM 2248 N N . ILE B 1 121 ? -13.406 4.473 4.297 1 97.12 121 ILE B N 1
ATOM 2249 C CA . ILE B 1 121 ? -13.602 3.229 5.031 1 97.12 121 ILE B CA 1
ATOM 2250 C C . ILE B 1 121 ? -14.547 2.312 4.25 1 97.12 121 ILE B C 1
ATOM 2252 O O . ILE B 1 121 ? -15.594 2.748 3.779 1 97.12 121 ILE B O 1
ATOM 2256 N N . GLY B 1 122 ? -14.117 1.13 4.113 1 96.75 122 GLY B N 1
ATOM 2257 C CA . GLY B 1 122 ? -15.016 0.114 3.578 1 96.75 122 GLY B CA 1
ATOM 2258 C C . GLY B 1 122 ? -15.617 -0.776 4.648 1 96.75 122 GLY B C 1
ATOM 2259 O O . GLY B 1 122 ? -14.891 -1.351 5.465 1 96.75 122 GLY B O 1
ATOM 2260 N N . GLU B 1 123 ? -16.828 -0.803 4.68 1 96.06 123 GLU B N 1
ATOM 2261 C CA . GLU B 1 123 ? -17.484 -1.694 5.625 1 96.06 123 GLU B CA 1
ATOM 2262 C C . GLU B 1 123 ? -18.406 -2.674 4.902 1 96.06 123 GLU B C 1
ATOM 2264 O O . GLU B 1 123 ? -18.938 -2.365 3.828 1 96.06 123 GLU B O 1
ATOM 2269 N N . GLY B 1 124 ? -18.516 -3.816 5.605 1 89.5 124 GLY B N 1
ATOM 2270 C CA . GLY B 1 124 ? -19.438 -4.82 5.098 1 89.5 124 GLY B CA 1
ATOM 2271 C C . GLY B 1 124 ? -18.875 -5.582 3.904 1 89.5 124 GLY B C 1
ATOM 2272 O O . GLY B 1 124 ? -17.688 -5.5 3.604 1 89.5 124 GLY B O 1
ATOM 2273 N N . GLY B 1 125 ? -19.719 -6.527 3.49 1 84.25 125 GLY B N 1
ATOM 2274 C CA . GLY B 1 125 ? -19.406 -7.312 2.307 1 84.25 125 GLY B CA 1
ATOM 2275 C C . GLY B 1 125 ? -18.516 -8.5 2.6 1 84.25 125 GLY B C 1
ATOM 2276 O O . GLY B 1 125 ? -18.047 -8.672 3.729 1 84.25 125 GLY B O 1
ATOM 2277 N N . VAL B 1 126 ? -18.516 -9.438 1.595 1 83.06 126 VAL B N 1
ATOM 2278 C CA . VAL B 1 126 ? -17.625 -10.602 1.626 1 83.06 126 VAL B CA 1
ATOM 2279 C C . VAL B 1 126 ? -16.594 -10.492 0.508 1 83.06 126 VAL B C 1
ATOM 2281 O O . VAL B 1 126 ? -16.953 -10.5 -0.674 1 83.06 126 VAL B O 1
ATOM 2284 N N . ALA B 1 127 ? -15.367 -10.414 0.946 1 79.38 127 ALA B N 1
ATOM 2285 C CA . ALA B 1 127 ? -14.273 -10.266 -0.011 1 79.38 127 ALA B CA 1
ATOM 2286 C C . ALA B 1 127 ? -14.492 -9.062 -0.921 1 79.38 127 ALA B C 1
ATOM 2288 O O . ALA B 1 127 ? -14.172 -9.109 -2.109 1 79.38 127 ALA B O 1
ATOM 2289 N N . GLY B 1 128 ? -15.266 -8.047 -0.385 1 80.94 128 GLY B N 1
ATOM 2290 C CA . GLY B 1 128 ? -15.484 -6.809 -1.111 1 80.94 128 GLY B CA 1
ATOM 2291 C C . GLY B 1 128 ? -16.828 -6.758 -1.806 1 80.94 128 GLY B C 1
ATOM 2292 O O . GLY B 1 128 ? -17.281 -5.691 -2.236 1 80.94 128 GLY B O 1
ATOM 2293 N N . VAL B 1 129 ? -17.391 -7.902 -1.984 1 87.62 129 VAL B N 1
ATOM 2294 C CA . VAL B 1 129 ? -18.734 -7.914 -2.559 1 87.62 129 VAL B CA 1
ATOM 2295 C C . VAL B 1 129 ? -19.734 -7.312 -1.566 1 87.62 129 VAL B C 1
ATOM 2297 O O . VAL B 1 129 ? -19.812 -7.754 -0.417 1 87.62 129 VAL B O 1
ATOM 2300 N N . GLY B 1 130 ? -20.453 -6.266 -1.987 1 91.19 130 GLY B N 1
ATOM 2301 C CA . GLY B 1 130 ? -21.422 -5.633 -1.107 1 91.19 130 GLY B CA 1
ATOM 2302 C C . GLY B 1 130 ? -20.797 -4.609 -0.175 1 91.19 130 GLY B C 1
ATOM 2303 O O . GLY B 1 130 ? -21.422 -4.195 0.804 1 91.19 130 GLY B O 1
ATOM 2304 N N . GLU B 1 131 ? -19.641 -4.25 -0.403 1 94.25 131 GLU B N 1
ATOM 2305 C CA . GLU B 1 131 ? -18.938 -3.268 0.421 1 94.25 131 GLU B CA 1
ATOM 2306 C C . GLU B 1 131 ? -19.547 -1.878 0.257 1 94.25 131 GLU B C 1
ATOM 2308 O O . GLU B 1 131 ? -19.953 -1.493 -0.846 1 94.25 131 GLU B O 1
ATOM 2313 N N . ARG B 1 132 ? -19.672 -1.159 1.371 1 96.94 132 ARG B N 1
ATOM 2314 C CA . ARG B 1 132 ? -20.047 0.247 1.364 1 96.94 132 ARG B CA 1
ATOM 2315 C C . ARG B 1 132 ? -18.922 1.133 1.86 1 96.94 132 ARG B C 1
ATOM 2317 O O . ARG B 1 132 ? -18.234 0.789 2.826 1 96.94 132 ARG B O 1
ATOM 2324 N N . LEU B 1 133 ? -18.734 2.193 1.16 1 97.75 133 LEU B N 1
ATOM 2325 C CA . LEU B 1 133 ? -17.672 3.117 1.522 1 97.75 133 LEU B CA 1
ATOM 2326 C C . LEU B 1 133 ? -18.219 4.32 2.275 1 97.75 133 LEU B C 1
ATOM 2328 O O . LEU B 1 133 ? -19.281 4.836 1.935 1 97.75 133 LEU B O 1
ATOM 2332 N N . HIS B 1 134 ? -17.484 4.738 3.291 1 97.69 134 HIS B N 1
ATOM 2333 C CA . HIS B 1 134 ? -17.781 5.938 4.066 1 97.69 134 HIS B CA 1
ATOM 2334 C C . HIS B 1 134 ? -16.531 6.793 4.254 1 97.69 134 HIS B C 1
ATOM 2336 O O . HIS B 1 134 ? -15.422 6.262 4.324 1 97.69 134 HIS B O 1
ATOM 2342 N N . ALA B 1 135 ? -16.766 8.086 4.344 1 98 135 ALA B N 1
ATOM 2343 C CA . ALA B 1 135 ? -15.664 9 4.625 1 98 135 ALA B CA 1
ATOM 2344 C C . ALA B 1 135 ? -15.656 9.422 6.09 1 98 135 ALA B C 1
ATOM 2346 O O . ALA B 1 135 ? -16.719 9.695 6.668 1 98 135 ALA B O 1
ATOM 2347 N N . LEU B 1 136 ? -14.484 9.414 6.68 1 97.12 136 LEU B N 1
ATOM 2348 C CA . LEU B 1 136 ? -14.328 9.875 8.055 1 97.12 136 LEU B CA 1
ATOM 2349 C C . LEU B 1 136 ? -13.273 10.984 8.133 1 97.12 136 LEU B C 1
ATOM 2351 O O . LEU B 1 136 ? -12.242 10.914 7.457 1 97.12 136 LEU B O 1
ATOM 2355 N N . ALA B 1 137 ? -13.586 11.953 8.969 1 96.5 137 ALA B N 1
ATOM 2356 C CA . ALA B 1 137 ? -12.555 12.93 9.305 1 96.5 137 ALA B CA 1
ATOM 2357 C C . ALA B 1 137 ? -11.422 12.281 10.102 1 96.5 137 ALA B C 1
ATOM 2359 O O . ALA B 1 137 ? -11.672 11.461 10.984 1 96.5 137 ALA B O 1
ATOM 2360 N N . PRO B 1 138 ? -10.227 12.633 9.734 1 95.62 138 PRO B N 1
ATOM 2361 C CA . PRO B 1 138 ? -9.094 12 10.414 1 95.62 138 PRO B CA 1
ATOM 2362 C C . PRO B 1 138 ? -9.117 12.219 11.922 1 95.62 138 PRO B C 1
ATOM 2364 O O . PRO B 1 138 ? -8.625 11.383 12.68 1 95.62 138 PRO B O 1
ATOM 2367 N N . GLU B 1 139 ? -9.695 13.281 12.383 1 93.75 139 GLU B N 1
ATOM 2368 C CA . GLU B 1 139 ? -9.719 13.617 13.805 1 93.75 139 GLU B CA 1
ATOM 2369 C C . GLU B 1 139 ? -10.586 12.633 14.586 1 93.75 139 GLU B C 1
ATOM 2371 O O . GLU B 1 139 ? -10.492 12.547 15.812 1 93.75 139 GLU B O 1
ATOM 2376 N N . THR B 1 140 ? -11.477 11.93 13.875 1 94.38 140 THR B N 1
ATOM 2377 C CA . THR B 1 140 ? -12.352 10.961 14.516 1 94.38 140 THR B CA 1
ATOM 2378 C C . THR B 1 140 ? -11.625 9.641 14.75 1 94.38 140 THR B C 1
ATOM 2380 O O . THR B 1 140 ? -12.148 8.75 15.422 1 94.38 140 THR B O 1
ATOM 2383 N N . VAL B 1 141 ? -10.438 9.562 14.188 1 95.19 141 VAL B N 1
ATOM 2384 C CA . VAL B 1 141 ? -9.695 8.305 14.234 1 95.19 141 VAL B CA 1
ATOM 2385 C C . VAL B 1 141 ? -8.391 8.508 14.992 1 95.19 141 VAL B C 1
ATOM 2387 O O . VAL B 1 141 ? -7.668 9.477 14.75 1 95.19 141 VAL B O 1
ATOM 2390 N N . ARG B 1 142 ? -8.148 7.66 15.898 1 93.69 142 ARG B N 1
ATOM 2391 C CA . ARG B 1 142 ? -6.863 7.613 16.594 1 93.69 142 ARG B CA 1
ATOM 2392 C C . ARG B 1 142 ? -5.941 6.566 15.961 1 93.69 142 ARG B C 1
ATOM 2394 O O . ARG B 1 142 ? -6.297 5.391 15.883 1 93.69 142 ARG B O 1
ATOM 2401 N N . PHE B 1 143 ? -4.844 7.098 15.531 1 90.38 143 PHE B N 1
ATOM 2402 C CA . PHE B 1 143 ? -3.861 6.211 14.914 1 90.38 143 PHE B CA 1
ATOM 2403 C C . PHE B 1 143 ? -2.811 5.781 15.93 1 90.38 143 PHE B C 1
ATOM 2405 O O . PHE B 1 143 ? -2.346 6.598 16.734 1 90.38 143 PHE B O 1
ATOM 2412 N N . SER B 1 144 ? -2.678 4.434 16.031 1 77.12 144 SER B N 1
ATOM 2413 C CA . SER B 1 144 ? -1.613 3.912 16.891 1 77.12 144 SER B CA 1
ATOM 2414 C C . SER B 1 144 ? -1.031 2.623 16.312 1 77.12 144 SER B C 1
ATOM 2416 O O . SER B 1 144 ? -1.773 1.707 15.953 1 77.12 144 SER B O 1
ATOM 2418 N N . ASN B 1 145 ? 0.344 2.486 16.359 1 68.62 145 ASN B N 1
ATOM 2419 C CA . ASN B 1 145 ? 1.071 1.267 16.031 1 68.62 145 ASN B CA 1
ATOM 2420 C C . ASN B 1 145 ? 0.406 0.511 14.875 1 68.62 145 ASN B C 1
ATOM 2422 O O . ASN B 1 145 ? 0.148 -0.689 14.984 1 68.62 145 ASN B O 1
ATOM 2426 N N . ALA B 1 146 ? 0.017 1.123 13.844 1 65.5 146 ALA B N 1
ATOM 2427 C CA . ALA B 1 146 ? -0.53 0.49 12.648 1 65.5 146 ALA B CA 1
ATOM 2428 C C . ALA B 1 146 ? -1.996 0.114 12.844 1 65.5 146 ALA B C 1
ATOM 2430 O O . ALA B 1 146 ? -2.494 -0.823 12.219 1 65.5 146 ALA B O 1
ATOM 2431 N N . ARG B 1 147 ? -2.533 0.62 13.852 1 80.62 147 ARG B N 1
ATOM 2432 C CA . ARG B 1 147 ? -3.955 0.404 14.102 1 80.62 147 ARG B CA 1
ATOM 2433 C C . ARG B 1 147 ? -4.723 1.72 14.055 1 80.62 147 ARG B C 1
ATOM 2435 O O . ARG B 1 147 ? -4.156 2.787 14.297 1 80.62 147 ARG B O 1
ATOM 2442 N N . ALA B 1 148 ? -5.949 1.609 13.672 1 94.25 148 ALA B N 1
ATOM 2443 C CA . ALA B 1 148 ? -6.863 2.748 13.664 1 94.25 148 ALA B CA 1
ATOM 2444 C C . ALA B 1 148 ? -8.094 2.469 14.531 1 94.25 148 ALA B C 1
ATOM 2446 O O . ALA B 1 148 ? -8.719 1.415 14.398 1 94.25 148 ALA B O 1
ATOM 2447 N N . GLU B 1 149 ? -8.297 3.396 15.445 1 95.94 149 GLU B N 1
ATOM 2448 C CA . GLU B 1 149 ? -9.43 3.252 16.359 1 95.94 149 GLU B CA 1
ATOM 2449 C C . GLU B 1 149 ? -10.289 4.512 16.375 1 95.94 149 GLU B C 1
ATOM 2451 O O . GLU B 1 149 ? -9.797 5.613 16.125 1 95.94 149 GLU B O 1
ATOM 2456 N N . CYS B 1 150 ? -11.539 4.324 16.625 1 96.19 150 CYS B N 1
ATOM 2457 C CA . CYS B 1 150 ? -12.445 5.457 16.797 1 96.19 150 CYS B CA 1
ATOM 2458 C C . CYS B 1 150 ? -13.539 5.133 17.797 1 96.19 150 CYS B C 1
ATOM 2460 O O . CYS B 1 150 ? -13.57 4.039 18.375 1 96.19 150 CYS B O 1
ATOM 2462 N N . ASP B 1 151 ? -14.367 6.156 18.109 1 95.62 151 ASP B N 1
ATOM 2463 C CA . ASP B 1 151 ? -15.391 5.98 19.141 1 95.62 151 ASP B CA 1
ATOM 2464 C C . ASP B 1 151 ? -16.75 5.688 18.516 1 95.62 151 ASP B C 1
ATOM 2466 O O . ASP B 1 151 ? -17.766 5.715 19.203 1 95.62 151 ASP B O 1
ATOM 2470 N N . LEU B 1 152 ? -16.766 5.352 17.312 1 96.38 152 LEU B N 1
ATOM 2471 C CA . LEU B 1 152 ? -18.031 5.055 16.625 1 96.38 152 LEU B CA 1
ATOM 2472 C C . LEU B 1 152 ? -18.406 3.594 16.812 1 96.38 152 LEU B C 1
ATOM 2474 O O . LEU B 1 152 ? -17.562 2.746 17.078 1 96.38 152 LEU B O 1
ATOM 2478 N N . THR B 1 153 ? -19.734 3.336 16.688 1 96.44 153 THR B N 1
ATOM 2479 C CA . THR B 1 153 ? -20.234 1.975 16.547 1 96.44 153 THR B CA 1
ATOM 2480 C C . THR B 1 153 ? -20.453 1.639 15.07 1 96.44 153 THR B C 1
ATOM 2482 O O . THR B 1 153 ? -20.359 2.516 14.211 1 96.44 153 THR B O 1
ATOM 2485 N N . LEU B 1 154 ? -20.703 0.371 14.867 1 95.19 154 LEU B N 1
ATOM 2486 C CA . LEU B 1 154 ? -21 -0.033 13.492 1 95.19 154 LEU B CA 1
ATOM 2487 C C . LEU B 1 154 ? -22.25 0.676 12.984 1 95.19 154 LEU B C 1
ATOM 2489 O O . LEU B 1 154 ? -22.312 1.075 11.82 1 95.19 154 LEU B O 1
ATOM 2493 N N . THR B 1 155 ? -23.266 0.81 13.859 1 95.38 155 THR B N 1
ATOM 2494 C CA . THR B 1 155 ? -24.5 1.503 13.5 1 95.38 155 THR B CA 1
ATOM 2495 C C . THR B 1 155 ? -24.219 2.959 13.148 1 95.38 155 THR B C 1
ATOM 2497 O O . THR B 1 155 ? -24.781 3.49 12.188 1 95.38 155 THR B O 1
ATOM 2500 N N . ASP B 1 156 ? -23.312 3.639 13.914 1 95.75 156 ASP B N 1
ATOM 2501 C CA . ASP B 1 156 ? -22.906 5.012 13.617 1 95.75 156 ASP B CA 1
ATOM 2502 C C . ASP B 1 156 ? -22.297 5.113 12.219 1 95.75 156 ASP B C 1
ATOM 2504 O O . ASP B 1 156 ? -22.672 5.984 11.43 1 95.75 156 ASP B O 1
ATOM 2508 N N . LEU B 1 157 ? -21.375 4.188 11.875 1 95.62 157 LEU B N 1
ATOM 2509 C CA . LEU B 1 157 ? -20.688 4.207 10.594 1 95.62 157 LEU B CA 1
ATOM 2510 C C . LEU B 1 157 ? -21.656 4 9.438 1 95.62 157 LEU B C 1
ATOM 2512 O O . LEU B 1 157 ? -21.609 4.723 8.438 1 95.62 157 LEU B O 1
ATOM 2516 N N . LYS B 1 158 ? -22.609 3.088 9.648 1 95.06 158 LYS B N 1
ATOM 2517 C CA . LYS B 1 158 ? -23.562 2.748 8.602 1 95.06 158 LYS B CA 1
ATOM 2518 C C . LYS B 1 158 ? -24.547 3.893 8.367 1 95.06 158 LYS B C 1
ATOM 2520 O O . LYS B 1 158 ? -25.203 3.941 7.324 1 95.06 158 LYS B O 1
ATOM 2525 N N . SER B 1 159 ? -24.641 4.781 9.297 1 95.81 159 SER B N 1
ATOM 2526 C CA . SER B 1 159 ? -25.594 5.887 9.18 1 95.81 159 SER B CA 1
ATOM 2527 C C . SER B 1 159 ? -24.984 7.047 8.391 1 95.81 159 SER B C 1
ATOM 2529 O O . SER B 1 159 ? -25.688 7.961 7.977 1 95.81 159 SER B O 1
ATOM 2531 N N . LEU B 1 160 ? -23.688 6.961 8.219 1 95 160 LEU B N 1
ATOM 2532 C CA . LEU B 1 160 ? -23.031 8 7.43 1 95 160 LEU B CA 1
ATOM 2533 C C . LEU B 1 160 ? -23.359 7.852 5.949 1 95 160 LEU B C 1
ATOM 2535 O O . LEU B 1 160 ? -23.672 6.75 5.484 1 95 160 LEU B O 1
ATOM 2539 N N . PRO B 1 161 ? -23.281 8.992 5.223 1 95.5 161 PRO B N 1
ATOM 2540 C CA . PRO B 1 161 ? -23.516 8.898 3.781 1 95.5 161 PRO B CA 1
ATOM 2541 C C . PRO B 1 161 ? -22.578 7.906 3.096 1 95.5 161 PRO B C 1
ATOM 2543 O O . PRO B 1 161 ? -21.406 7.809 3.459 1 95.5 161 PRO B O 1
ATOM 2546 N N . VAL B 1 162 ? -23.109 7.195 2.152 1 96.31 162 VAL B N 1
ATOM 2547 C CA . VAL B 1 162 ? -22.312 6.238 1.381 1 96.31 162 VAL B CA 1
ATOM 2548 C C . VAL B 1 162 ? -21.609 6.957 0.236 1 96.31 162 VAL B C 1
ATOM 2550 O O . VAL B 1 162 ? -22.219 7.746 -0.486 1 96.31 162 VAL B O 1
ATOM 2553 N N . LEU B 1 163 ? -20.391 6.66 0.106 1 96.94 163 LEU B N 1
ATOM 2554 C CA . LEU B 1 163 ? -19.609 7.234 -0.99 1 96.94 163 LEU B CA 1
ATOM 2555 C C . LEU B 1 163 ? -19.828 6.449 -2.279 1 96.94 163 LEU B C 1
ATOM 2557 O O . LEU B 1 163 ? -19.875 5.215 -2.26 1 96.94 163 LEU B O 1
ATOM 2561 N N . ASP B 1 164 ? -19.969 7.246 -3.33 1 96.25 164 ASP B N 1
ATOM 2562 C CA . ASP B 1 164 ? -19.844 6.594 -4.629 1 96.25 164 ASP B CA 1
ATOM 2563 C C . ASP B 1 164 ? -18.438 6.062 -4.848 1 96.25 164 ASP B C 1
ATOM 2565 O O . ASP B 1 164 ? -17.469 6.82 -4.793 1 96.25 164 ASP B O 1
ATOM 2569 N N . PRO B 1 165 ? -18.344 4.75 -5.051 1 94.56 165 PRO B N 1
ATOM 2570 C CA . PRO B 1 165 ? -17 4.156 -5.113 1 94.56 165 PRO B CA 1
ATOM 2571 C C . PRO B 1 165 ? -16.141 4.734 -6.238 1 94.56 165 PRO B C 1
ATOM 2573 O O . PRO B 1 165 ? -14.922 4.633 -6.199 1 94.56 165 PRO B O 1
ATOM 2576 N N . GLU B 1 166 ? -16.734 5.406 -7.203 1 95.94 166 GLU B N 1
ATOM 2577 C CA . GLU B 1 166 ? -15.977 5.895 -8.352 1 95.94 166 GLU B CA 1
ATOM 2578 C C . GLU B 1 166 ? -15.859 7.418 -8.336 1 95.94 166 GLU B C 1
ATOM 2580 O O . GLU B 1 166 ? -15.234 8.008 -9.211 1 95.94 166 GLU B O 1
ATOM 2585 N N . ARG B 1 167 ? -16.5 7.984 -7.309 1 97.12 167 ARG B N 1
ATOM 2586 C CA . ARG B 1 167 ? -16.562 9.445 -7.293 1 97.12 167 ARG B CA 1
ATOM 2587 C C . ARG B 1 167 ? -16.422 9.977 -5.871 1 97.12 167 ARG B C 1
ATOM 2589 O O . ARG B 1 167 ? -17.344 10.617 -5.348 1 97.12 167 ARG B O 1
ATOM 2596 N N . TRP B 1 168 ? -15.242 9.828 -5.379 1 97.69 168 TRP B N 1
ATOM 2597 C CA . TRP B 1 168 ? -14.984 10.367 -4.051 1 97.69 168 TRP B CA 1
ATOM 2598 C C . TRP B 1 168 ? -14.953 11.898 -4.082 1 97.69 168 TRP B C 1
ATOM 2600 O O . TRP B 1 168 ? -14.555 12.492 -5.086 1 97.69 168 TRP B O 1
ATOM 2610 N N . PRO B 1 169 ? -15.336 12.531 -3 1 97 169 PRO B N 1
ATOM 2611 C CA . PRO B 1 169 ? -15.508 13.984 -3.016 1 97 169 PRO B CA 1
ATOM 2612 C C . PRO B 1 169 ? -14.203 14.734 -2.793 1 97 169 PRO B C 1
ATOM 2614 O O . PRO B 1 169 ? -13.242 14.172 -2.254 1 97 169 PRO B O 1
ATOM 2617 N N . ALA B 1 170 ? -14.203 15.977 -3.184 1 96.12 170 ALA B N 1
ATOM 2618 C CA . ALA B 1 170 ? -13.086 16.891 -2.934 1 96.12 170 ALA B CA 1
ATOM 2619 C C . ALA B 1 170 ? -13 17.25 -1.455 1 96.12 170 ALA B C 1
ATOM 2621 O O . ALA B 1 170 ? -11.922 17.578 -0.953 1 96.12 170 ALA B O 1
ATOM 2622 N N . GLU B 1 171 ? -14.125 17.25 -0.86 1 94.75 171 GLU B N 1
ATOM 2623 C CA . GLU B 1 171 ? -14.234 17.594 0.556 1 94.75 171 GLU B CA 1
ATOM 2624 C C . GLU B 1 171 ? -15.406 16.875 1.211 1 94.75 171 GLU B C 1
ATOM 2626 O O . GLU B 1 171 ? -16.375 16.531 0.541 1 94.75 171 GLU B O 1
ATOM 2631 N N . ILE B 1 172 ? -15.172 16.594 2.455 1 92.69 172 ILE B N 1
ATOM 2632 C CA . ILE B 1 172 ? -16.281 15.977 3.176 1 92.69 172 ILE B CA 1
ATOM 2633 C C . ILE B 1 172 ? -16.859 16.969 4.184 1 92.69 172 ILE B C 1
ATOM 2635 O O . ILE B 1 172 ? -16.188 17.938 4.57 1 92.69 172 ILE B O 1
ATOM 2639 N N . ASP B 1 173 ? -18.188 16.766 4.465 1 82.81 173 ASP B N 1
ATOM 2640 C CA . ASP B 1 173 ? -18.797 17.547 5.527 1 82.81 173 ASP B CA 1
ATOM 2641 C C . ASP B 1 173 ? -18.375 17.047 6.902 1 82.81 173 ASP B C 1
ATOM 2643 O O . ASP B 1 173 ? -18.734 15.938 7.309 1 82.81 173 ASP B O 1
ATOM 2647 N N . ARG B 1 174 ? -17.5 17.688 7.523 1 75.75 174 ARG B N 1
ATOM 2648 C CA . ARG B 1 174 ? -16.938 17.297 8.812 1 75.75 174 ARG B CA 1
ATOM 2649 C C . ARG B 1 174 ? -18 17.25 9.891 1 75.75 174 ARG B C 1
ATOM 2651 O O . ARG B 1 174 ? -17.875 16.516 10.875 1 75.75 174 ARG B O 1
ATOM 2658 N N . GLU B 1 175 ? -19.094 18.031 9.719 1 64.38 175 GLU B N 1
ATOM 2659 C CA . GLU B 1 175 ? -20.172 18.031 10.688 1 64.38 175 GLU B CA 1
ATOM 2660 C C . GLU B 1 175 ? -20.969 16.719 10.633 1 64.38 175 GLU B C 1
ATOM 2662 O O . GLU B 1 175 ? -21.578 16.312 11.625 1 64.38 175 GLU B O 1
ATOM 2667 N N . ALA B 1 176 ? -21.016 16.188 9.492 1 55 176 ALA B N 1
ATOM 2668 C CA . ALA B 1 176 ? -21.734 14.93 9.367 1 55 176 ALA B CA 1
ATOM 2669 C C . ALA B 1 176 ? -21.094 13.828 10.203 1 55 176 ALA B C 1
ATOM 2671 O O . ALA B 1 176 ? -21.766 12.906 10.664 1 55 176 ALA B O 1
ATOM 2672 N N . GLY B 1 177 ? -19.875 13.812 10.328 1 51.84 177 GLY B N 1
ATOM 2673 C CA . GLY B 1 177 ? -19.125 12.812 11.086 1 51.84 177 GLY B CA 1
ATOM 2674 C C . GLY B 1 177 ? -19.219 13.016 12.586 1 51.84 177 GLY B C 1
ATOM 2675 O O . GLY B 1 177 ? -18.703 12.203 13.359 1 51.84 177 GLY B O 1
ATOM 2676 N N . ARG B 1 178 ? -19.688 14.242 13.125 1 51.41 178 ARG B N 1
ATOM 2677 C CA . ARG B 1 178 ? -19.797 14.539 14.555 1 51.41 178 ARG B CA 1
ATOM 2678 C C . ARG B 1 178 ? -21.078 13.961 15.141 1 51.41 178 ARG B C 1
ATOM 2680 O O . ARG B 1 178 ? -21.422 14.25 16.281 1 51.41 178 ARG B O 1
ATOM 2687 N N . VAL B 1 179 ? -21.672 13.188 14.484 1 43.31 179 VAL B N 1
ATOM 2688 C CA . VAL B 1 179 ? -22.953 12.734 15.008 1 43.31 179 VAL B CA 1
ATOM 2689 C C . VAL B 1 179 ? -22.781 12.273 16.453 1 43.31 179 VAL B C 1
ATOM 2691 O O . VAL B 1 179 ? -23.734 12.305 17.234 1 43.31 179 VAL B O 1
ATOM 2694 N N . GLY B 1 180 ? -21.703 11.539 16.828 1 38.69 180 GLY B N 1
ATOM 2695 C CA . GLY B 1 180 ? -21.875 10.891 18.125 1 38.69 180 GLY B CA 1
ATOM 2696 C C . GLY B 1 180 ? -21.609 11.82 19.297 1 38.69 180 GLY B C 1
ATOM 2697 O O . GLY B 1 180 ? -21.359 11.367 20.422 1 38.69 180 GLY B O 1
ATOM 2698 N N . ARG B 1 181 ? -21.391 13.141 19.125 1 35.06 181 ARG B N 1
ATOM 2699 C CA . ARG B 1 181 ? -21.375 13.742 20.453 1 35.06 181 ARG B CA 1
ATOM 2700 C C . ARG B 1 181 ? -22.781 14.133 20.891 1 35.06 181 ARG B C 1
ATOM 2702 O O . ARG B 1 181 ? -23.609 14.555 20.062 1 35.06 181 ARG B O 1
#

Solvent-accessible surface area (backbone atoms only — not comparable to full-atom values): 18272 Å² total; per-residue (Å²): 87,68,75,75,76,67,44,52,56,55,54,13,51,49,25,50,55,50,30,56,49,24,52,54,47,29,52,51,15,64,77,68,67,36,62,70,51,30,53,53,24,48,51,47,32,52,54,21,51,52,41,29,47,45,22,61,41,56,48,38,29,49,51,38,9,43,51,33,14,24,52,46,7,62,70,39,82,97,46,64,36,34,36,44,51,70,42,45,50,67,20,52,31,25,24,64,86,65,43,76,50,32,30,25,66,31,33,34,24,24,45,86,72,40,27,56,62,30,32,34,32,36,26,69,51,63,61,60,50,77,49,43,34,32,73,40,48,51,88,60,42,48,58,48,94,66,34,35,35,30,77,44,49,60,70,58,58,69,68,45,70,70,47,52,58,54,53,34,63,56,68,76,69,65,70,68,66,51,65,85,112,87,68,78,74,76,68,43,54,58,54,55,13,51,49,26,50,55,50,30,55,50,24,51,55,48,28,52,51,15,65,76,67,68,36,61,70,50,28,54,54,23,49,52,48,31,52,54,23,52,52,41,28,46,43,21,60,40,55,49,38,30,50,51,39,9,42,50,32,13,24,52,46,6,62,70,39,84,98,45,63,36,33,37,44,51,69,42,45,50,69,21,51,32,25,23,65,86,65,45,77,49,34,28,27,65,32,36,34,25,25,47,85,74,40,28,57,62,31,32,33,32,37,27,68,52,62,58,61,49,76,48,42,35,31,72,40,48,52,87,60,42,47,58,50,94,66,36,36,35,30,76,44,49,61,69,57,58,70,68,45,69,70,48,51,57,53,53,34,63,55,67,77,69,66,70,69,67,48,65,85,112

Sequence (362 aa):
MTAANLGTRVTGWGFVVFTIGSIAWSTVAISTGQSNLLWANGFLTLVNLIGIWRWLGRQAKHEDGRDAATRYSAAAAGVPTLFGVGSLVGAALTGRDGEQLGVIVDGMMRCEDSRLSYLVIGEGGVAGVGERLHALAPETVRFSNARAECDLTLTDLKSLPVLDPERWPAEIDREAGRVGRMTAANLGTRVTGWGFVVFTIGSIAWSTVAISTGQSNLLWANGFLTLVNLIGIWRWLGRQAKHEDGRDAATRYSAAAAGVPTLFGVGSLVGAALTGRDGEQLGVIVDGMMRCEDSRLSYLVIGEGGVAGVGERLHALAPETVRFSNARAECDLTLTDLKSLPVLDPERWPAEIDREAGRVGR

Radius of gyration: 23.04 Å; Cα contacts (8 Å, |Δi|>4): 679; chains: 2; bounding box: 50×68×51 Å

Nearest PDB structures (foldseek):
  3htr-assembly1_B  TM=8.255E-01  e=3.136E-07  Rhodopseudomonas palustris
  3htr-assembly1_A  TM=7.854E-01  e=2.446E-07  Rhodopseudomonas palustris
  8onw-assembly2_B  TM=7.492E-01  e=3.975E-04  Archaeoglobus fulgidus
  8onw-assembly2_C  TM=7.800E-01  e=7.400E-04  Archaeoglobus fulgidus
  8qzo-assembly3_D  TM=7.341E-01  e=1.466E-03  Archaeoglobus fulgidus

pLDDT: mean 90.65, std 14.04, range [21.72, 98.38]

Secondary structure (DSSP, 8-state):
-------HHHHHHHHHHHHHHHHHHHHHHHHHT-HHHHHHHHHHHHHHHHHHIIIIIIIHHHHHHHHHHHHHHHHSTTS--EEEGGGTTTPEEE-TTS-EEEEEEEEEEETTT-BEEEEEEEESSBTTBT-EEEEE-GGGEEEETTEEEES--HHHHHHSPPBPTT---SS--TTGGGTT-/-------HHHHHHHHHHHHHHHHHHHHHHHHHT-HHHHHHHHHHHHHHHHHHIIIIIIIHHHHHHHHHHHHHHHHSTTS--EEEGGGTTTPEEE-TTS-EEEEEEEEEEETTT-BEEEEEEEESSBTTBT-EEEEE-GGGEEEETTEEEES--HHHHHHSPPBPTT---SS--TTGGGTT-

Foldseek 3Di:
DPPCCVDLVVQLVVLVVLLVVLVVQLVVCVVVVPPVSNVVSVVSNVVSVVSNCVRVNVVVVVVVVQLVQQVVQVPDPPHDRDGDPVLQAQAFEAEQVRHTQFTFHDFDADPPPRHTQWTWGWGDDDVCHPIWIAIAGCVQWDDHPSHIYGHDDNVLRVPGDTDDPVDHDPHDDNVSNPVPD/DPPCCVDLVVQLVVLVVLLVVLVVQLVVCVVVVPPVSNVVSVVSNVVSVVSNCVRVNVVVVVVVVQLVQQVVQVPDPPHDRDGDPVLQAQAFEAEQVRHTQFTFHDFDADPPPRHTQWTWGWGDDDVCHPIWIAIAGCVQWDDHPSHIYGHDDNVLRVPGDTDDPVDHDPHDDNVSNPVPD